Protein AF-A0AAE0BN45-F1 (afdb_monomer_lite)

pLDDT: mean 78.96, std 17.56, range [30.84, 98.12]

Sequence (356 aa):
MFPESANFLGVYQVEVQWNGHSEMGIEHSGIRYKEAWIDASNVLVSQNSGGKFSLKFTIFVPQASSEWVPDATGLEETFKIQFSADGDSFRGTFQRQGEGGLTANGIKTGNISNHVVNVALPAKPTPNIADKDFQGFGCERTTAHEAVAEFPQDAQFLGTYSTEITWNGDNVLQIERHRIVFKETNVCASDVLVTQRNGCARLRFTIFIPGQTSEWVPGVTGLSESFDINFSETGFEGIFRRHGEGTLSIKGTLRVSLEERSKKLPTVERLARQDSLNCCPVCYETWGSDFVQVQTECGHCFCMGCIVSICNLTPPVTTGVCAMCRSPVTLKGLKRVKNSCEEDTANGSGDSAVSG

Structure (mmCIF, N/CA/C/O backbone):
data_AF-A0AAE0BN45-F1
#
_entry.id   AF-A0AAE0BN45-F1
#
loop_
_atom_site.group_PDB
_atom_site.id
_atom_site.type_symbol
_atom_site.label_atom_id
_atom_site.label_alt_id
_atom_site.label_comp_id
_atom_site.label_asym_id
_atom_site.label_entity_id
_atom_site.label_seq_id
_atom_site.pdbx_PDB_ins_code
_atom_site.Cartn_x
_atom_site.Cartn_y
_atom_site.Cartn_z
_atom_site.occupancy
_atom_site.B_iso_or_equiv
_atom_site.auth_seq_id
_atom_site.auth_comp_id
_atom_site.auth_asym_id
_atom_site.auth_atom_id
_atom_site.pdbx_PDB_model_num
ATOM 1 N N . MET A 1 1 ? 15.835 -3.000 -22.748 1.00 70.88 1 MET A N 1
ATOM 2 C CA . MET A 1 1 ? 16.509 -1.687 -22.628 1.00 70.88 1 MET A CA 1
ATOM 3 C C . MET A 1 1 ? 16.393 -0.955 -23.950 1.00 70.88 1 MET A C 1
ATOM 5 O O . MET A 1 1 ? 16.513 -1.602 -24.988 1.00 70.88 1 MET A O 1
ATOM 9 N N . PHE A 1 2 ? 16.137 0.354 -23.918 1.00 86.38 2 PHE A N 1
ATOM 10 C CA . PHE A 1 2 ? 16.129 1.170 -25.136 1.00 86.38 2 PHE A CA 1
ATOM 11 C C . PHE A 1 2 ? 17.551 1.392 -25.679 1.00 86.38 2 PHE A C 1
ATOM 13 O O . PHE A 1 2 ? 18.494 1.393 -24.885 1.00 86.38 2 PHE A O 1
ATOM 20 N N . PRO A 1 3 ? 17.725 1.570 -27.004 1.00 81.06 3 PRO A N 1
ATOM 21 C CA . PRO A 1 3 ? 19.032 1.854 -27.594 1.00 81.06 3 PRO A CA 1
ATOM 22 C C . PRO A 1 3 ? 19.657 3.110 -26.976 1.00 81.06 3 PRO A C 1
ATOM 24 O O . PRO A 1 3 ? 18.958 4.098 -26.776 1.00 81.06 3 PRO A O 1
ATOM 27 N N . GLU A 1 4 ? 20.968 3.118 -26.723 1.00 74.81 4 GLU A N 1
ATOM 28 C CA . GLU A 1 4 ? 21.662 4.309 -26.193 1.00 74.81 4 GLU A CA 1
ATOM 29 C C . GLU A 1 4 ? 21.579 5.518 -27.136 1.00 74.81 4 GLU A C 1
ATOM 31 O O . GLU A 1 4 ? 21.603 6.663 -26.697 1.00 74.81 4 GLU A O 1
ATOM 36 N N . SER A 1 5 ? 21.415 5.266 -28.435 1.00 75.69 5 SER A N 1
ATOM 37 C CA . SER A 1 5 ? 21.230 6.283 -29.472 1.00 75.69 5 SER A CA 1
ATOM 38 C C . SER A 1 5 ? 19.782 6.770 -29.628 1.00 75.69 5 SER A C 1
ATOM 40 O O . SER A 1 5 ? 19.478 7.495 -30.576 1.00 75.69 5 SER A O 1
ATOM 42 N N . ALA A 1 6 ? 18.869 6.370 -28.737 1.00 79.56 6 ALA A N 1
ATOM 43 C CA . ALA A 1 6 ? 17.471 6.778 -28.778 1.00 79.56 6 ALA A CA 1
ATOM 44 C C . ALA A 1 6 ? 17.308 8.266 -28.430 1.00 79.56 6 ALA A C 1
ATOM 46 O O . ALA A 1 6 ? 17.316 8.665 -27.268 1.00 79.56 6 ALA A O 1
ATOM 47 N N . ASN A 1 7 ? 17.068 9.097 -29.440 1.00 88.25 7 ASN A N 1
ATOM 48 C CA . ASN A 1 7 ? 16.741 10.515 -29.263 1.00 88.25 7 ASN A CA 1
ATOM 49 C C . ASN A 1 7 ? 15.353 10.768 -28.640 1.00 88.25 7 ASN A C 1
ATOM 51 O O . ASN A 1 7 ? 15.062 11.879 -28.196 1.00 88.25 7 ASN A O 1
ATOM 55 N N . PHE A 1 8 ? 14.518 9.729 -28.548 1.00 90.81 8 PHE A N 1
ATOM 56 C CA . PHE A 1 8 ? 13.183 9.788 -27.954 1.00 90.81 8 PHE A CA 1
ATOM 57 C C . PHE A 1 8 ? 13.165 9.713 -26.415 1.00 90.81 8 PHE A C 1
ATOM 59 O O . PHE A 1 8 ? 12.092 9.731 -25.813 1.00 90.81 8 PHE A O 1
ATOM 66 N N . LEU A 1 9 ? 14.314 9.635 -25.744 1.00 94.38 9 LEU A N 1
ATOM 67 C CA . LEU A 1 9 ? 14.370 9.689 -24.281 1.00 94.38 9 LEU A CA 1
ATOM 68 C C . LEU A 1 9 ? 14.037 11.107 -23.792 1.00 94.38 9 LEU A C 1
ATOM 70 O O . LEU A 1 9 ? 14.623 12.085 -24.266 1.00 94.38 9 LEU A O 1
ATOM 74 N N . GLY A 1 10 ? 13.088 11.238 -22.864 1.00 94.88 10 GLY A N 1
ATOM 75 C CA . GLY A 1 10 ? 12.570 12.543 -22.452 1.00 94.88 10 GLY A CA 1
ATOM 76 C C . GLY A 1 10 ? 11.287 12.498 -21.637 1.00 94.88 10 GLY A C 1
ATOM 77 O O . GLY A 1 10 ? 10.709 11.437 -21.408 1.00 94.88 10 GLY A O 1
ATOM 78 N N . VAL A 1 11 ? 10.840 13.687 -21.242 1.00 95.69 11 VAL A N 1
ATOM 79 C CA . VAL A 1 11 ? 9.506 13.925 -20.686 1.00 95.69 11 VAL A CA 1
ATOM 80 C C . VAL A 1 11 ? 8.632 14.515 -21.784 1.00 95.69 11 VAL A C 1
ATOM 82 O O . VAL A 1 11 ? 9.055 15.438 -22.482 1.00 95.69 11 VAL A O 1
ATOM 85 N N . TYR A 1 12 ? 7.426 13.976 -21.939 1.00 97.00 12 TYR A N 1
ATOM 86 C CA . TYR A 1 12 ? 6.470 14.371 -22.963 1.00 97.00 12 TYR A CA 1
ATOM 87 C C . TYR A 1 12 ? 5.156 14.806 -22.333 1.00 97.00 12 TYR A C 1
ATOM 89 O O . TYR A 1 12 ? 4.595 14.099 -21.495 1.00 97.00 12 TYR A O 1
ATOM 97 N N . GLN A 1 13 ? 4.615 15.919 -22.815 1.00 96.69 13 GLN A N 1
ATOM 98 C CA . GLN A 1 13 ? 3.209 16.241 -22.628 1.00 96.69 13 GLN A CA 1
ATOM 99 C C . GLN A 1 13 ? 2.410 15.516 -23.709 1.00 96.69 13 GLN A C 1
ATOM 101 O O . GLN A 1 13 ? 2.550 15.799 -24.900 1.00 96.69 13 GLN A O 1
ATOM 106 N N . VAL A 1 14 ? 1.596 14.557 -23.284 1.00 96.56 14 VAL A N 1
ATOM 107 C CA . VAL A 1 14 ? 0.800 13.686 -24.146 1.00 96.56 14 VAL A CA 1
ATOM 108 C C . VAL A 1 14 ? -0.640 14.160 -24.146 1.00 96.56 14 VAL A C 1
ATOM 110 O O . VAL A 1 14 ? -1.292 14.194 -23.106 1.00 96.56 14 VAL A O 1
ATOM 113 N N . GLU A 1 15 ? -1.143 14.507 -25.319 1.00 95.31 15 GLU A N 1
ATOM 114 C CA . GLU A 1 15 ? -2.550 14.774 -25.568 1.00 95.31 15 GLU A CA 1
ATOM 115 C C . GLU A 1 15 ? -3.197 13.515 -26.144 1.00 95.31 15 GLU A C 1
ATOM 117 O O . GLU A 1 15 ? -2.866 13.072 -27.250 1.00 95.31 15 GLU A O 1
ATOM 122 N N . VAL A 1 16 ? -4.125 12.935 -25.387 1.00 93.06 16 VAL A N 1
ATOM 123 C CA . VAL A 1 16 ? -4.999 11.872 -25.880 1.00 93.06 16 VAL A CA 1
ATOM 124 C C . VAL A 1 16 ? -6.359 12.496 -26.139 1.00 93.06 16 VAL A C 1
ATOM 126 O O . VAL A 1 16 ? -6.954 13.096 -25.242 1.00 93.06 16 VAL A O 1
ATOM 129 N N . GLN A 1 17 ? -6.857 12.354 -27.367 1.00 83.62 17 GLN A N 1
ATOM 130 C CA . GLN A 1 17 ? -8.143 12.921 -27.769 1.00 83.62 17 GLN A CA 1
ATOM 131 C C . GLN A 1 17 ? -9.233 12.537 -26.750 1.00 83.62 17 GLN A C 1
ATOM 133 O O . GLN A 1 17 ? -9.339 11.368 -26.402 1.00 83.62 17 GLN A O 1
ATOM 138 N N . TRP A 1 18 ? -10.006 13.507 -26.249 1.00 72.81 18 TRP A N 1
ATOM 139 C CA . TRP A 1 18 ? -11.057 13.339 -25.218 1.00 72.81 18 TRP A CA 1
ATOM 140 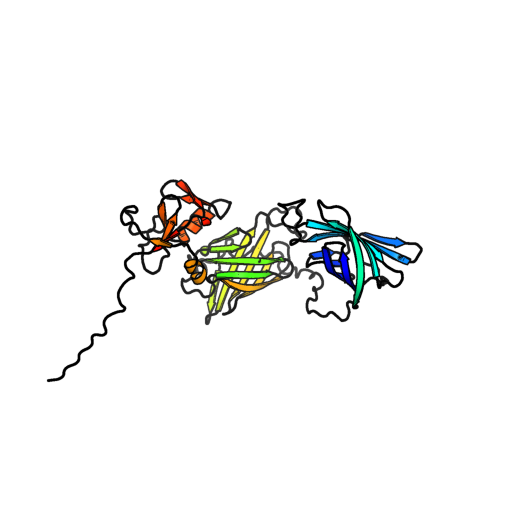C C . TRP A 1 18 ? -10.596 12.960 -23.797 1.00 72.81 18 TRP A C 1
ATOM 142 O O . TRP A 1 18 ? -11.377 13.109 -22.864 1.00 72.81 18 TRP A O 1
ATOM 152 N N . ASN A 1 19 ? -9.342 12.544 -23.608 1.00 75.75 19 ASN A N 1
ATOM 153 C CA . ASN A 1 19 ? -8.762 12.181 -22.306 1.00 75.75 19 ASN A CA 1
ATOM 154 C C . ASN A 1 19 ? -7.865 13.285 -21.707 1.00 75.75 19 ASN A C 1
ATOM 156 O O . ASN A 1 19 ? -7.346 13.123 -20.604 1.00 75.75 19 ASN A O 1
ATOM 160 N N . GLY A 1 20 ? -7.687 14.404 -22.415 1.00 87.25 20 GLY A N 1
ATOM 161 C CA . GLY A 1 20 ? -6.923 15.562 -21.952 1.00 87.25 20 GLY A CA 1
ATOM 162 C C . GLY A 1 20 ? -5.408 15.389 -22.074 1.00 87.25 20 GLY A C 1
ATOM 163 O O . GLY A 1 20 ? -4.910 14.610 -22.892 1.00 87.25 20 GLY A O 1
ATOM 164 N N . HIS A 1 21 ? -4.675 16.157 -21.266 1.00 90.31 21 HIS A N 1
ATOM 165 C CA . HIS A 1 21 ? -3.215 16.123 -21.222 1.00 90.31 21 HIS A CA 1
ATOM 166 C C . HIS A 1 21 ? -2.718 15.260 -20.060 1.00 90.31 21 HIS A C 1
ATOM 168 O O . HIS A 1 21 ? -3.276 15.273 -18.965 1.00 90.31 21 HIS A O 1
ATOM 174 N N . SER A 1 22 ? -1.644 14.514 -20.286 1.00 93.31 22 SER A N 1
ATOM 175 C CA . SER A 1 22 ? -0.941 13.736 -19.264 1.00 93.31 22 SER A CA 1
ATOM 176 C C . SER A 1 22 ? 0.560 13.786 -19.520 1.00 93.31 22 SER A C 1
ATOM 178 O O . SER A 1 22 ? 0.989 13.979 -20.654 1.00 93.31 22 SER A O 1
ATOM 180 N N . GLU A 1 23 ? 1.364 13.595 -18.483 1.00 95.44 23 GLU A N 1
ATOM 181 C CA . GLU A 1 23 ? 2.813 13.484 -18.632 1.00 95.44 23 GLU A CA 1
ATOM 182 C C . GLU A 1 23 ? 3.223 12.026 -18.900 1.00 95.44 23 GLU A C 1
ATOM 184 O O . GLU A 1 23 ? 2.674 11.092 -18.306 1.00 95.44 23 GLU A O 1
ATOM 189 N N . MET A 1 24 ? 4.185 11.834 -19.803 1.00 96.56 24 MET A N 1
ATOM 190 C CA . MET A 1 24 ? 4.826 10.550 -20.078 1.00 96.56 24 MET A CA 1
ATOM 191 C C . MET A 1 24 ? 6.343 10.704 -20.007 1.00 96.56 24 MET A C 1
ATOM 193 O O . MET A 1 24 ? 6.934 11.450 -20.787 1.00 96.56 24 MET A O 1
ATOM 197 N N . GLY A 1 25 ? 6.976 9.975 -19.091 1.00 95.88 25 GLY A N 1
ATOM 198 C CA . GLY A 1 25 ? 8.432 9.886 -18.996 1.00 95.88 25 GLY A CA 1
ATOM 199 C C . GLY A 1 25 ? 8.933 8.648 -19.729 1.00 95.88 25 GLY A C 1
ATOM 200 O O . GLY A 1 25 ? 8.435 7.554 -19.478 1.00 95.88 25 GLY A O 1
ATOM 201 N N . ILE A 1 26 ? 9.905 8.801 -20.627 1.00 95.31 26 ILE A N 1
ATOM 202 C CA . ILE A 1 26 ? 10.533 7.688 -21.347 1.00 95.31 26 ILE A CA 1
ATOM 203 C C . ILE A 1 26 ? 12.015 7.667 -20.997 1.00 95.31 26 ILE A C 1
ATOM 205 O O . ILE A 1 26 ? 12.767 8.529 -21.447 1.00 95.31 26 ILE A O 1
ATOM 209 N N . GLU A 1 27 ? 12.423 6.676 -20.209 1.00 93.44 27 GLU A N 1
ATOM 210 C CA . GLU A 1 27 ? 13.772 6.488 -19.669 1.00 93.44 27 GLU A CA 1
ATOM 211 C C . GLU A 1 27 ? 14.398 5.200 -20.228 1.00 93.44 27 GLU A C 1
ATOM 213 O O . GLU A 1 27 ? 13.691 4.324 -20.714 1.00 93.44 27 GLU A O 1
ATOM 218 N N . HIS A 1 28 ? 15.720 5.014 -20.127 1.00 88.88 28 HIS A N 1
ATOM 219 C CA . HIS A 1 28 ? 16.381 3.788 -20.622 1.00 88.88 28 HIS A CA 1
ATOM 220 C C . HIS A 1 28 ? 15.794 2.485 -20.045 1.00 88.88 28 HIS A C 1
ATOM 222 O O . HIS A 1 28 ? 15.804 1.441 -20.713 1.00 88.88 28 HIS A O 1
ATOM 228 N N . SER A 1 29 ? 15.320 2.555 -18.801 1.00 86.06 29 SER A N 1
ATOM 229 C CA . SER A 1 29 ? 14.775 1.451 -18.014 1.00 86.06 29 SER A CA 1
ATOM 230 C C . SER A 1 29 ? 13.291 1.186 -18.272 1.00 86.06 29 SER A C 1
ATOM 232 O O . SER A 1 29 ? 12.834 0.085 -17.968 1.00 86.06 29 SER A O 1
ATOM 234 N N . GLY A 1 30 ? 12.533 2.129 -18.839 1.00 93.50 30 GLY A N 1
ATOM 235 C CA . GLY A 1 30 ? 11.090 1.962 -18.990 1.00 93.50 30 GLY A CA 1
ATOM 236 C C . GLY A 1 30 ? 10.319 3.234 -19.316 1.00 93.50 30 GLY A C 1
ATOM 237 O O . GLY A 1 30 ? 10.882 4.255 -19.714 1.00 93.50 30 GLY A O 1
ATOM 238 N N . ILE A 1 31 ? 8.998 3.144 -19.183 1.00 94.88 31 ILE A N 1
ATOM 239 C CA . ILE A 1 31 ? 8.065 4.241 -19.444 1.00 94.88 31 ILE A CA 1
ATOM 240 C C . ILE A 1 31 ? 7.210 4.471 -18.200 1.00 94.88 31 ILE A C 1
ATOM 242 O O . ILE A 1 31 ? 6.669 3.527 -17.622 1.00 94.88 31 ILE A O 1
ATOM 246 N N . ARG A 1 32 ? 7.058 5.740 -17.820 1.00 94.50 32 ARG A N 1
ATOM 247 C CA . ARG A 1 32 ? 6.167 6.207 -16.757 1.00 94.50 32 ARG A CA 1
ATOM 248 C C . ARG A 1 32 ? 4.976 6.931 -17.362 1.00 94.50 32 ARG A C 1
ATOM 250 O O . ARG A 1 32 ? 5.164 7.818 -18.194 1.00 94.50 32 ARG A O 1
ATOM 257 N N . TYR A 1 33 ? 3.768 6.590 -16.930 1.00 95.12 33 TYR A N 1
ATOM 258 C CA . TYR A 1 33 ? 2.547 7.238 -17.399 1.00 95.12 33 TYR A CA 1
ATOM 259 C C . TYR A 1 33 ? 1.439 7.140 -16.346 1.00 95.12 33 TYR A C 1
ATOM 261 O O . TYR A 1 33 ? 1.129 6.041 -15.896 1.00 95.12 33 TYR A O 1
ATOM 269 N N . LYS A 1 34 ? 0.851 8.283 -15.950 1.00 88.31 34 LYS A N 1
ATOM 270 C CA . LYS A 1 34 ? -0.185 8.374 -14.894 1.00 88.31 34 LYS A CA 1
ATOM 271 C C . LYS A 1 34 ? 0.160 7.537 -13.648 1.00 88.31 34 LYS A C 1
ATOM 273 O O . LYS A 1 34 ? -0.608 6.672 -13.247 1.00 88.31 34 LYS A O 1
ATOM 278 N N . GLU A 1 35 ? 1.343 7.765 -13.074 1.00 83.19 35 GLU A N 1
ATOM 279 C CA . GLU A 1 35 ? 1.869 7.049 -11.888 1.00 83.19 35 GLU A CA 1
ATOM 280 C C . GLU A 1 35 ? 2.176 5.552 -12.089 1.00 83.19 35 GLU A C 1
ATOM 282 O O . GLU A 1 35 ? 2.839 4.950 -11.249 1.00 83.19 35 GLU A O 1
ATOM 287 N N . ALA A 1 36 ? 1.790 4.955 -13.218 1.00 81.31 36 ALA A N 1
ATOM 288 C CA . ALA A 1 36 ? 2.153 3.591 -13.567 1.00 81.31 36 ALA A CA 1
ATOM 289 C C . ALA A 1 36 ? 3.535 3.530 -14.238 1.00 81.31 36 ALA A C 1
ATOM 291 O O . ALA A 1 36 ? 3.980 4.476 -14.900 1.00 81.31 36 ALA A O 1
ATOM 292 N N . TRP A 1 37 ? 4.201 2.383 -14.090 1.00 90.69 37 TRP A N 1
ATOM 293 C CA . TRP A 1 37 ? 5.510 2.097 -14.674 1.00 90.69 37 TRP A CA 1
ATOM 294 C C . TRP A 1 37 ? 5.478 0.813 -15.504 1.00 90.69 37 TRP A C 1
ATOM 296 O O . TRP A 1 37 ? 4.920 -0.196 -15.073 1.00 90.69 37 TRP A O 1
ATOM 306 N N . ILE A 1 38 ? 6.128 0.833 -16.667 1.00 87.12 38 ILE A N 1
ATOM 307 C CA . ILE A 1 38 ? 6.388 -0.355 -17.481 1.00 87.12 38 ILE A CA 1
ATOM 308 C C . ILE A 1 38 ? 7.882 -0.484 -17.777 1.00 87.12 38 ILE A C 1
ATOM 310 O O . ILE A 1 38 ? 8.517 0.447 -18.267 1.00 87.12 38 ILE A O 1
ATOM 314 N N . ASP A 1 39 ? 8.438 -1.662 -17.494 1.00 89.88 39 ASP A N 1
ATOM 315 C CA . ASP A 1 39 ? 9.832 -1.990 -17.792 1.00 89.88 39 ASP A CA 1
ATOM 316 C C . ASP A 1 39 ? 10.090 -2.003 -19.308 1.00 89.88 39 ASP A C 1
ATOM 318 O O . ASP A 1 39 ? 9.264 -2.481 -20.089 1.00 89.88 39 ASP A O 1
ATOM 322 N N . ALA A 1 40 ? 11.258 -1.520 -19.735 1.00 89.69 40 ALA A N 1
ATOM 323 C CA . ALA A 1 40 ? 11.641 -1.462 -21.144 1.00 89.69 40 ALA A CA 1
ATOM 324 C C . ALA A 1 40 ? 11.663 -2.839 -21.837 1.00 89.69 40 ALA A C 1
ATOM 326 O O . ALA A 1 40 ? 11.607 -2.893 -23.063 1.00 89.69 40 ALA A O 1
ATOM 327 N N . SER A 1 41 ? 11.767 -3.948 -21.097 1.00 87.50 41 SER A N 1
ATOM 328 C CA . SER A 1 41 ? 11.625 -5.310 -21.640 1.00 87.50 41 SER A CA 1
ATOM 329 C C . SER A 1 41 ? 10.207 -5.629 -22.127 1.00 87.50 41 SER A C 1
ATOM 331 O O . SER A 1 41 ? 10.049 -6.458 -23.020 1.00 87.50 41 SER A O 1
ATOM 333 N N . ASN A 1 42 ? 9.195 -4.925 -21.613 1.00 88.88 42 ASN A N 1
ATOM 334 C CA . ASN A 1 42 ? 7.790 -5.065 -22.001 1.00 88.88 42 ASN A CA 1
ATOM 335 C C . ASN A 1 42 ? 7.360 -4.045 -23.072 1.00 88.88 42 ASN A C 1
ATOM 337 O O . ASN A 1 42 ? 6.179 -3.943 -23.405 1.00 88.88 42 ASN A O 1
ATOM 341 N N . VAL A 1 43 ? 8.307 -3.283 -23.629 1.00 95.06 43 VAL A N 1
ATOM 342 C CA . VAL A 1 43 ? 8.054 -2.297 -24.684 1.00 95.06 43 VAL A CA 1
ATOM 343 C C . VAL A 1 43 ? 8.589 -2.821 -26.011 1.00 95.06 43 VAL A C 1
ATOM 345 O O . VAL A 1 43 ? 9.783 -3.069 -26.173 1.00 95.06 43 VAL A O 1
ATOM 348 N N . LEU A 1 44 ? 7.707 -2.945 -27.002 1.00 95.94 44 LEU A N 1
ATOM 349 C CA . LEU A 1 44 ? 8.099 -3.306 -28.359 1.00 95.94 44 LEU A CA 1
ATOM 350 C C . LEU A 1 44 ? 8.654 -2.073 -29.070 1.00 95.94 44 LEU A C 1
ATOM 352 O O . LEU A 1 44 ? 7.915 -1.138 -29.382 1.00 95.94 44 LEU A O 1
ATOM 356 N N . VAL A 1 45 ? 9.955 -2.098 -29.345 1.00 95.44 45 VAL A N 1
ATOM 357 C CA . VAL A 1 45 ? 10.675 -1.040 -30.059 1.00 95.44 45 VAL A CA 1
ATOM 358 C C . VAL A 1 45 ? 10.929 -1.490 -31.490 1.00 95.44 45 VAL A C 1
ATOM 360 O O . VAL A 1 45 ? 11.416 -2.592 -31.729 1.00 95.44 45 VAL A O 1
ATOM 363 N N . SER A 1 46 ? 10.644 -0.621 -32.452 1.00 95.31 46 SER A N 1
ATOM 364 C CA . SER A 1 46 ? 11.045 -0.816 -33.846 1.00 95.31 46 SER A CA 1
ATOM 365 C C . SER A 1 46 ? 11.622 0.474 -34.412 1.00 95.31 46 SER A C 1
ATOM 367 O O . SER A 1 46 ? 11.199 1.566 -34.035 1.00 95.31 46 SER A O 1
ATOM 369 N N . GLN A 1 47 ? 12.593 0.354 -35.312 1.00 94.62 47 GLN A N 1
ATOM 370 C CA . GLN A 1 47 ? 13.173 1.480 -36.037 1.00 94.62 47 GLN A CA 1
ATOM 371 C C . GLN A 1 47 ? 12.911 1.274 -37.526 1.00 94.62 47 GLN A C 1
ATOM 373 O O . GLN A 1 47 ? 13.162 0.192 -38.058 1.00 94.62 47 GLN A O 1
ATOM 378 N N . ASN A 1 48 ? 12.367 2.286 -38.199 1.00 90.62 48 ASN A N 1
ATOM 379 C CA . ASN A 1 48 ? 12.168 2.216 -39.643 1.00 90.62 48 ASN A CA 1
ATOM 380 C C . ASN A 1 48 ? 13.435 2.637 -40.408 1.00 90.62 48 ASN A C 1
ATOM 382 O O . ASN A 1 48 ? 14.369 3.201 -39.841 1.00 90.62 48 ASN A O 1
ATOM 386 N N . SER A 1 49 ? 13.453 2.401 -41.722 1.00 85.88 49 SER A N 1
ATOM 387 C CA . SER A 1 49 ? 14.574 2.769 -42.605 1.00 85.88 49 SER A CA 1
ATOM 388 C C . SER A 1 49 ? 14.879 4.273 -42.640 1.00 85.88 49 SER A C 1
ATOM 390 O O . SER A 1 49 ? 15.973 4.662 -43.031 1.00 85.88 49 SER A O 1
ATOM 392 N N . GLY A 1 50 ? 13.936 5.117 -42.212 1.00 87.06 50 GLY A N 1
ATOM 393 C CA . GLY A 1 50 ? 14.113 6.562 -42.061 1.00 87.06 50 GLY A CA 1
ATOM 394 C C . GLY A 1 50 ? 14.644 6.986 -40.690 1.00 87.06 50 GLY A C 1
ATOM 395 O O . GLY A 1 50 ? 14.568 8.167 -40.364 1.00 87.06 50 GLY A O 1
ATOM 396 N N . GLY A 1 51 ? 15.105 6.042 -39.862 1.00 86.88 51 GLY A N 1
ATOM 397 C CA . GLY A 1 51 ? 15.655 6.308 -38.534 1.00 86.88 51 GLY A CA 1
ATOM 398 C C . GLY A 1 51 ? 14.616 6.643 -37.461 1.00 86.88 51 GLY A C 1
ATOM 399 O O . GLY A 1 51 ? 14.997 6.850 -36.313 1.00 86.88 51 GLY A O 1
ATOM 400 N N . LYS A 1 52 ? 13.316 6.661 -37.791 1.00 92.19 52 LYS A N 1
ATOM 401 C CA . LYS A 1 52 ? 12.251 6.947 -36.821 1.00 92.19 52 LYS A CA 1
ATOM 402 C C . LYS A 1 52 ? 11.979 5.727 -35.959 1.00 92.19 52 LYS A C 1
ATOM 404 O O . LYS A 1 52 ? 11.802 4.617 -36.471 1.00 92.19 52 LYS A O 1
ATOM 409 N N . PHE A 1 53 ? 11.852 5.963 -34.664 1.00 95.38 53 PHE A N 1
ATOM 410 C CA . PHE A 1 53 ? 11.479 4.942 -33.699 1.00 95.38 53 PHE A CA 1
ATOM 411 C C . PHE A 1 53 ? 9.962 4.847 -33.556 1.00 95.38 53 PHE A C 1
ATOM 413 O O . PHE A 1 53 ? 9.243 5.841 -33.649 1.00 95.38 53 PHE A O 1
ATOM 420 N N . SER A 1 54 ? 9.465 3.633 -33.348 1.00 96.19 54 SER A N 1
ATOM 421 C CA . SER A 1 54 ? 8.080 3.366 -32.968 1.00 96.19 54 SER A CA 1
ATOM 422 C C . SER A 1 54 ? 8.053 2.480 -31.732 1.00 96.19 54 SER A C 1
ATOM 424 O O . SER A 1 54 ? 8.789 1.492 -31.664 1.00 96.19 54 SER A O 1
ATOM 426 N N . LEU A 1 55 ? 7.196 2.836 -30.778 1.00 97.38 55 LEU A N 1
ATOM 427 C CA . LEU A 1 55 ? 6.986 2.106 -29.535 1.00 97.38 55 LEU A CA 1
ATOM 428 C C . LEU A 1 55 ? 5.565 1.550 -29.503 1.00 97.38 55 LEU A C 1
ATOM 430 O O . LEU A 1 55 ? 4.606 2.249 -29.845 1.00 97.38 55 LEU A O 1
ATOM 434 N N . LYS A 1 56 ? 5.428 0.303 -29.056 1.00 97.81 56 LYS A N 1
ATOM 435 C CA . LYS A 1 56 ? 4.144 -0.297 -28.694 1.00 97.81 56 LYS A CA 1
ATOM 436 C C . LYS A 1 56 ? 4.239 -0.907 -27.302 1.00 97.81 56 LYS A C 1
ATOM 438 O O . LYS A 1 56 ? 5.100 -1.749 -27.061 1.00 97.81 56 LYS A O 1
ATOM 443 N N . PHE A 1 57 ? 3.338 -0.507 -26.416 1.00 97.50 57 PHE A N 1
ATOM 444 C CA . PHE A 1 57 ? 3.286 -1.000 -25.043 1.00 97.50 57 PHE A CA 1
ATOM 445 C C . PHE A 1 57 ? 1.866 -0.914 -24.485 1.00 97.50 57 PHE A C 1
ATOM 447 O O . PHE A 1 57 ? 1.047 -0.139 -24.983 1.00 97.50 57 PHE A O 1
ATOM 454 N N . THR A 1 58 ? 1.596 -1.708 -23.454 1.00 96.69 58 THR A N 1
ATOM 455 C CA . THR A 1 58 ? 0.336 -1.717 -22.706 1.00 96.69 58 THR A CA 1
ATOM 456 C C . THR A 1 58 ? 0.673 -1.532 -21.240 1.00 96.69 58 THR A C 1
ATOM 458 O O . THR A 1 58 ? 1.504 -2.265 -20.715 1.00 96.69 58 THR A O 1
ATOM 461 N N . ILE A 1 59 ? 0.070 -0.538 -20.598 1.00 94.38 59 ILE A N 1
ATOM 462 C CA . ILE A 1 59 ? 0.316 -0.209 -19.197 1.00 94.38 59 ILE A CA 1
ATOM 463 C C . ILE A 1 59 ? -0.994 -0.281 -18.420 1.00 94.38 59 ILE A C 1
ATOM 465 O O . ILE A 1 59 ? -2.024 0.193 -18.891 1.00 94.38 59 ILE A O 1
ATOM 469 N N . PHE A 1 60 ? -0.963 -0.895 -17.242 1.00 92.06 60 PHE A N 1
ATOM 470 C CA . PHE A 1 60 ? -2.117 -0.936 -16.354 1.00 92.06 60 PHE A CA 1
ATOM 471 C C . PHE A 1 60 ? -2.157 0.331 -15.498 1.00 92.06 60 PHE A C 1
ATOM 473 O O . PHE A 1 60 ? -1.183 0.642 -14.814 1.00 92.06 60 PHE A O 1
ATOM 480 N N . VAL A 1 61 ? -3.274 1.056 -15.544 1.00 90.69 61 VAL A N 1
ATOM 481 C CA . VAL A 1 61 ? -3.475 2.333 -14.849 1.00 90.69 61 VAL A CA 1
ATOM 482 C C . VAL A 1 61 ? -4.544 2.126 -13.762 1.00 90.69 61 VAL A C 1
ATOM 484 O O . VAL A 1 61 ? -5.729 2.057 -14.098 1.00 90.69 61 VAL A O 1
ATOM 487 N N . PRO A 1 62 ? -4.168 2.002 -12.470 1.00 80.81 62 PRO A N 1
ATOM 488 C CA . PRO A 1 62 ? -5.089 1.617 -11.388 1.00 80.81 62 PRO A CA 1
ATOM 489 C C . PRO A 1 62 ? -6.277 2.565 -11.182 1.00 80.81 62 PRO A C 1
ATOM 491 O O . PRO A 1 62 ? -7.357 2.146 -10.782 1.00 80.81 62 PRO A O 1
ATOM 494 N N . GLN A 1 63 ? -6.074 3.850 -11.458 1.00 83.69 63 GLN A N 1
ATOM 495 C CA . GLN A 1 63 ? -7.063 4.916 -11.326 1.00 83.69 63 GLN A CA 1
ATOM 496 C C . GLN A 1 63 ? -7.883 5.150 -12.602 1.00 83.69 63 GLN A C 1
ATOM 498 O O . GLN A 1 63 ? -8.765 6.010 -12.608 1.00 83.69 63 GLN A O 1
ATOM 503 N N . ALA A 1 64 ? -7.584 4.442 -13.697 1.00 87.75 64 ALA A N 1
ATOM 504 C CA . ALA A 1 64 ? -8.367 4.554 -14.919 1.00 87.75 64 ALA A CA 1
ATOM 505 C C . ALA A 1 64 ? -9.721 3.857 -14.746 1.00 87.75 64 ALA A C 1
ATOM 507 O O . ALA A 1 64 ? -9.803 2.732 -14.258 1.00 87.75 64 ALA A O 1
ATOM 508 N N . SER A 1 65 ? -10.776 4.530 -15.194 1.00 89.69 65 SER A N 1
ATOM 509 C CA . SER A 1 65 ? -12.145 4.023 -15.215 1.00 89.69 65 SER A CA 1
ATOM 510 C C . SER A 1 65 ? -12.762 4.224 -16.600 1.00 89.69 65 SER A C 1
ATOM 512 O O . SER A 1 65 ? -12.284 5.037 -17.396 1.00 89.69 65 SER A O 1
ATOM 514 N N . SER A 1 66 ? -13.799 3.446 -16.908 1.00 89.00 66 SER A N 1
ATOM 515 C CA . SER A 1 66 ? -14.528 3.520 -18.173 1.00 89.00 66 SER A CA 1
ATOM 516 C C . SER A 1 66 ? -15.985 3.122 -17.963 1.00 89.00 66 SER A C 1
ATOM 518 O O . SER A 1 66 ? -16.270 2.158 -17.255 1.00 89.00 66 SER A O 1
ATOM 520 N N . GLU A 1 67 ? -16.911 3.822 -18.619 1.00 90.62 67 GLU A N 1
ATOM 521 C CA . GLU A 1 67 ? -18.336 3.456 -18.632 1.00 90.62 67 GLU A CA 1
ATOM 522 C C . GLU A 1 67 ? -18.596 2.116 -19.342 1.00 90.62 67 GLU A C 1
ATOM 524 O O . GLU A 1 67 ? -19.592 1.449 -19.073 1.00 90.62 67 GLU A O 1
ATOM 529 N N . TRP A 1 68 ? -17.675 1.700 -20.217 1.00 89.38 68 TRP A N 1
ATOM 530 C CA . TRP A 1 68 ? -17.748 0.447 -20.970 1.00 89.38 68 TRP A CA 1
ATOM 531 C C . TRP A 1 68 ? -17.263 -0.757 -20.151 1.00 89.38 68 TRP A C 1
ATOM 533 O O . TRP A 1 68 ? -17.515 -1.900 -20.532 1.00 89.38 68 TRP A O 1
ATOM 543 N N . VAL A 1 69 ? -16.583 -0.503 -19.025 1.00 91.25 69 VAL A N 1
ATOM 544 C CA . VAL A 1 69 ? -16.081 -1.518 -18.086 1.00 91.25 69 VAL A CA 1
ATOM 545 C C . VAL A 1 69 ? -16.335 -1.055 -16.634 1.00 91.25 69 VAL A C 1
ATOM 547 O O . VAL A 1 69 ? -15.389 -0.784 -15.893 1.00 91.25 69 VAL A O 1
ATOM 550 N N . PRO A 1 70 ? -17.610 -0.925 -16.215 1.00 82.38 70 PRO A N 1
ATOM 551 C CA . PRO A 1 70 ? -18.008 -0.177 -15.013 1.00 82.38 70 PRO A CA 1
ATOM 552 C C . PRO A 1 70 ? -17.518 -0.764 -13.678 1.00 82.38 70 PRO A C 1
ATOM 554 O O . PRO A 1 70 ? -17.501 -0.051 -12.678 1.00 82.38 70 PRO A O 1
ATOM 557 N N . ASP A 1 71 ? -17.078 -2.025 -13.664 1.00 88.94 71 ASP A N 1
ATOM 558 C CA . ASP A 1 71 ? -16.650 -2.741 -12.453 1.00 88.94 71 ASP A CA 1
ATOM 559 C C . ASP A 1 71 ? -15.131 -2.998 -12.391 1.00 88.94 71 ASP A C 1
ATOM 561 O O . ASP A 1 71 ? -14.653 -3.722 -11.516 1.00 88.94 71 ASP A O 1
ATOM 565 N N . ALA A 1 72 ? -14.348 -2.445 -13.323 1.00 83.19 72 ALA A N 1
ATOM 566 C CA . ALA A 1 72 ? -12.904 -2.656 -13.342 1.00 83.19 72 ALA A CA 1
ATOM 567 C C . ALA A 1 72 ? -12.174 -1.780 -12.311 1.00 83.19 72 ALA A C 1
ATOM 569 O O . ALA A 1 72 ? -12.317 -0.558 -12.282 1.00 83.19 72 ALA A O 1
ATOM 570 N N . THR A 1 73 ? -11.325 -2.404 -11.493 1.00 84.06 73 THR A N 1
ATOM 571 C CA . THR A 1 73 ? -10.397 -1.716 -10.586 1.00 84.06 73 THR A CA 1
ATOM 572 C C . THR A 1 73 ? -9.108 -1.362 -11.327 1.00 84.06 73 THR A C 1
ATOM 574 O O . THR A 1 73 ? -8.084 -2.003 -11.107 1.00 84.06 73 THR A O 1
ATOM 577 N N . GLY A 1 74 ? -9.178 -0.384 -12.232 1.00 89.81 74 GLY A N 1
ATOM 578 C CA . GLY A 1 74 ? -8.085 -0.004 -13.131 1.00 89.81 74 GLY A CA 1
ATOM 579 C C . GLY A 1 74 ? -8.215 -0.628 -14.518 1.00 89.81 74 GLY A C 1
ATOM 580 O O . GLY A 1 74 ? -8.934 -1.608 -14.709 1.00 89.81 74 GLY A O 1
ATOM 581 N N . LEU A 1 75 ? -7.536 -0.043 -15.506 1.00 91.38 75 LEU A N 1
ATOM 582 C CA . LEU A 1 75 ? -7.675 -0.440 -16.909 1.00 91.38 75 LEU A CA 1
ATOM 583 C C . LEU A 1 75 ? -6.328 -0.506 -17.618 1.00 91.38 75 LEU A C 1
ATOM 585 O O . LEU A 1 75 ? -5.408 0.264 -17.333 1.00 91.38 75 LEU A O 1
ATOM 589 N N . GLU A 1 76 ? -6.232 -1.411 -18.587 1.00 94.19 76 GLU A N 1
ATOM 590 C CA . GLU A 1 76 ? -5.104 -1.448 -19.512 1.00 94.19 76 GLU A CA 1
ATOM 591 C C . GLU A 1 76 ? -5.220 -0.326 -20.553 1.00 94.19 76 GLU A C 1
ATOM 593 O O . GLU A 1 76 ? -6.228 -0.192 -21.252 1.00 94.19 76 GLU A O 1
ATOM 598 N N . GLU A 1 77 ? -4.162 0.469 -20.691 1.00 96.94 77 GLU A N 1
ATOM 599 C CA . GLU A 1 77 ? -4.029 1.522 -21.693 1.00 96.94 77 GLU A CA 1
ATOM 600 C C . GLU A 1 77 ? -2.875 1.164 -22.650 1.00 96.94 77 GLU A C 1
ATOM 602 O O . GLU A 1 77 ? -1.719 1.005 -22.257 1.00 96.94 77 GLU A O 1
ATOM 607 N N . THR A 1 78 ? -3.192 0.983 -23.933 1.00 97.88 78 THR A N 1
ATOM 608 C CA . THR A 1 78 ? -2.253 0.563 -24.981 1.00 97.88 78 THR A CA 1
ATOM 609 C C . THR A 1 78 ? -1.868 1.733 -25.872 1.00 97.88 78 THR A C 1
ATOM 611 O O . THR A 1 78 ? -2.725 2.365 -26.490 1.00 97.88 78 THR A O 1
ATOM 614 N N . PHE A 1 79 ? -0.567 1.959 -26.024 1.00 98.12 79 PHE A N 1
ATOM 615 C CA . PHE A 1 79 ? 0.001 2.961 -26.918 1.00 98.12 79 PHE A CA 1
ATOM 616 C C . PHE A 1 79 ? 0.671 2.301 -28.123 1.00 98.12 79 PHE A C 1
ATOM 618 O O . PHE A 1 79 ? 1.350 1.279 -28.005 1.00 98.12 79 PHE A O 1
ATOM 625 N N . LYS A 1 80 ? 0.503 2.913 -29.297 1.00 98.00 80 LYS A N 1
ATOM 626 C CA . LYS A 1 80 ? 1.299 2.652 -30.506 1.00 98.00 80 LYS A CA 1
ATOM 627 C C . LYS A 1 80 ? 1.723 3.997 -31.074 1.00 98.00 80 LYS A C 1
ATOM 629 O O . LYS A 1 80 ? 0.917 4.653 -31.729 1.00 98.00 80 LYS A O 1
ATOM 634 N N . ILE A 1 81 ? 2.947 4.419 -30.786 1.00 98.00 81 ILE A N 1
ATOM 635 C CA . ILE A 1 81 ? 3.440 5.767 -31.087 1.00 98.00 81 ILE A CA 1
ATOM 636 C C . ILE A 1 81 ? 4.656 5.711 -32.004 1.00 98.00 81 ILE A C 1
ATOM 638 O O . ILE A 1 81 ? 5.473 4.799 -31.904 1.00 98.00 81 ILE A O 1
ATOM 642 N N . GLN A 1 82 ? 4.768 6.685 -32.901 1.00 97.56 82 GLN A N 1
ATOM 643 C CA . GLN A 1 82 ? 5.899 6.875 -33.798 1.00 97.56 82 GLN A CA 1
ATOM 644 C C . GLN A 1 82 ? 6.494 8.262 -33.568 1.00 97.56 82 GLN A C 1
ATOM 646 O O . GLN A 1 82 ? 5.787 9.268 -33.663 1.00 97.56 82 GLN A O 1
ATOM 651 N N . PHE A 1 83 ? 7.794 8.301 -33.294 1.00 97.25 83 PHE A N 1
ATOM 652 C CA . PHE A 1 83 ? 8.531 9.532 -33.044 1.00 97.25 83 PHE A CA 1
ATOM 653 C C . PHE A 1 83 ? 8.901 10.245 -34.346 1.00 97.25 83 PHE A C 1
ATOM 655 O O . PHE A 1 83 ? 9.085 9.626 -35.404 1.00 97.25 83 PHE A O 1
ATOM 662 N N . SER A 1 84 ? 9.024 11.567 -34.265 1.00 95.69 84 SER A N 1
ATOM 663 C CA . SER A 1 84 ? 9.705 12.375 -35.271 1.00 95.69 84 SER A CA 1
ATOM 664 C C . SER A 1 84 ? 11.186 11.989 -35.367 1.00 95.69 84 SER A C 1
ATOM 666 O O . SER A 1 84 ? 11.726 11.277 -34.523 1.00 95.69 84 SER A O 1
ATOM 668 N N . ALA A 1 85 ? 11.848 12.416 -36.444 1.00 91.44 85 ALA A N 1
ATOM 669 C CA . ALA A 1 85 ? 13.244 12.051 -36.688 1.00 91.44 85 ALA A CA 1
ATOM 670 C C . ALA A 1 85 ? 14.207 12.637 -35.641 1.00 91.44 85 ALA A C 1
ATOM 672 O O . ALA A 1 85 ? 15.235 12.028 -35.376 1.00 91.44 85 ALA A O 1
ATOM 673 N N . ASP A 1 86 ? 13.865 13.782 -35.047 1.00 92.94 86 ASP A N 1
ATOM 674 C CA . ASP A 1 86 ? 14.587 14.441 -33.949 1.00 92.94 86 ASP A CA 1
ATOM 675 C C . ASP A 1 86 ? 14.246 13.864 -32.563 1.00 92.94 86 ASP A C 1
ATOM 677 O O . ASP A 1 86 ? 15.022 14.038 -31.629 1.00 92.94 86 ASP A O 1
ATOM 681 N N . GLY A 1 87 ? 13.148 13.110 -32.442 1.00 93.56 87 GLY A N 1
ATOM 682 C CA . GLY A 1 87 ? 12.665 12.565 -31.175 1.00 93.56 87 GLY A CA 1
ATOM 683 C C . GLY A 1 87 ? 11.888 13.566 -30.314 1.00 93.56 87 GLY A C 1
ATOM 684 O O . GLY A 1 87 ? 11.470 13.198 -29.225 1.00 93.56 87 GLY A O 1
ATOM 685 N N . ASP A 1 88 ? 11.645 14.794 -30.778 1.00 96.31 88 ASP A N 1
ATOM 686 C CA . ASP A 1 88 ? 11.006 15.845 -29.966 1.00 96.31 88 ASP A CA 1
ATOM 687 C C . ASP A 1 88 ? 9.473 15.783 -29.973 1.00 96.31 88 ASP A C 1
ATOM 689 O O . ASP A 1 88 ? 8.797 16.468 -29.203 1.00 96.31 88 ASP A O 1
ATOM 693 N N . SER A 1 89 ? 8.891 14.941 -30.823 1.00 96.94 89 SER A N 1
ATOM 694 C CA . SER A 1 89 ? 7.452 14.715 -30.856 1.00 96.94 89 SER A CA 1
ATOM 695 C C . SER A 1 89 ? 7.117 13.286 -31.255 1.00 96.94 89 SER A C 1
ATOM 697 O O . SER A 1 89 ? 7.928 12.572 -31.848 1.00 96.94 89 SER A O 1
ATOM 699 N N . PHE A 1 90 ? 5.893 12.861 -30.963 1.00 97.94 90 PHE A N 1
ATOM 700 C CA . PHE A 1 90 ? 5.351 11.625 -31.506 1.00 97.94 90 PHE A CA 1
ATOM 701 C C . PHE A 1 90 ? 3.881 11.766 -31.881 1.00 97.94 90 PHE A C 1
ATOM 703 O O . PHE A 1 90 ? 3.148 12.601 -31.349 1.00 97.94 90 PHE A O 1
ATOM 710 N N . ARG A 1 91 ? 3.438 10.878 -32.773 1.00 97.88 91 ARG A N 1
ATOM 711 C CA . ARG A 1 91 ? 2.027 10.667 -33.100 1.00 97.88 91 ARG A CA 1
ATOM 712 C C . ARG A 1 91 ? 1.709 9.182 -33.086 1.00 97.88 91 ARG A C 1
ATOM 714 O O . ARG A 1 91 ? 2.540 8.358 -33.464 1.00 97.88 91 ARG A O 1
ATOM 721 N N . GLY A 1 92 ? 0.501 8.832 -32.672 1.00 97.12 92 GLY A N 1
ATOM 722 C CA . GLY A 1 92 ? 0.104 7.443 -32.573 1.00 97.12 92 GLY A CA 1
ATOM 723 C C . GLY A 1 92 ? -1.349 7.229 -32.199 1.00 97.12 92 GLY A C 1
ATOM 724 O O . GLY A 1 92 ? -2.187 8.126 -32.303 1.00 97.12 92 GLY A O 1
ATOM 725 N N . THR A 1 93 ? -1.623 6.011 -31.751 1.00 97.81 93 THR A N 1
ATOM 726 C CA . THR A 1 93 ? -2.923 5.608 -31.224 1.00 97.81 93 THR A CA 1
ATOM 727 C C . THR A 1 93 ? -2.819 5.235 -29.757 1.00 97.81 93 THR A C 1
ATOM 729 O O . THR A 1 93 ? -1.862 4.575 -29.345 1.00 97.81 93 THR A O 1
ATOM 732 N N . PHE A 1 94 ? -3.856 5.587 -29.018 1.00 97.44 94 PHE A N 1
ATOM 733 C CA . PHE A 1 94 ? -4.135 5.166 -27.659 1.00 97.44 94 PHE A CA 1
ATOM 734 C C . PHE A 1 94 ? -5.380 4.278 -27.668 1.00 97.44 94 PHE A C 1
ATOM 736 O O . PHE A 1 94 ? -6.328 4.570 -28.390 1.00 97.44 94 PHE A O 1
ATOM 743 N N . GLN A 1 95 ? -5.407 3.216 -26.875 1.00 96.69 95 GLN A N 1
ATOM 744 C CA . GLN A 1 95 ? -6.606 2.409 -26.681 1.00 96.69 95 GLN A CA 1
ATOM 745 C C . GLN A 1 95 ? -6.712 1.999 -25.220 1.00 96.69 95 GLN A C 1
ATOM 747 O O . GLN A 1 95 ? -5.826 1.314 -24.713 1.00 96.69 95 GLN A O 1
ATOM 752 N N . ARG A 1 96 ? -7.806 2.383 -24.566 1.00 95.50 96 ARG A N 1
ATOM 753 C CA . ARG A 1 96 ? -8.160 1.880 -23.240 1.00 95.50 96 ARG A CA 1
ATOM 754 C C . ARG A 1 96 ? -8.983 0.601 -23.381 1.00 95.50 96 ARG A C 1
ATOM 756 O O . ARG A 1 96 ? -9.754 0.453 -24.328 1.00 95.50 96 ARG A O 1
ATOM 763 N N . GLN A 1 97 ? -8.805 -0.333 -22.457 1.00 92.56 97 GLN A N 1
ATOM 764 C CA . GLN A 1 97 ? -9.593 -1.558 -22.374 1.00 92.56 97 GLN A CA 1
ATOM 765 C C . GLN A 1 97 ? -11.101 -1.260 -22.429 1.00 92.56 97 GLN A C 1
ATOM 767 O O . GLN A 1 97 ? -11.605 -0.436 -21.673 1.00 92.56 97 GLN A O 1
ATOM 772 N N . GLY A 1 98 ? -11.812 -1.938 -23.335 1.00 88.94 98 GLY A N 1
ATOM 773 C CA . GLY A 1 98 ? -13.253 -1.750 -23.549 1.00 88.94 98 GLY A CA 1
ATOM 774 C C . GLY A 1 98 ? -13.633 -0.553 -24.429 1.00 88.94 98 GLY A C 1
ATOM 775 O O . GLY A 1 98 ? -14.791 -0.443 -24.815 1.00 88.94 98 GLY A O 1
ATOM 776 N N . GLU A 1 99 ? -12.675 0.297 -24.808 1.00 91.12 99 GLU A N 1
ATOM 777 C CA . GLU A 1 99 ? -12.914 1.500 -25.609 1.00 91.12 99 GLU A CA 1
ATOM 778 C C . GLU A 1 99 ? -12.347 1.389 -27.036 1.00 91.12 99 GLU A C 1
ATOM 780 O O . GLU A 1 99 ? -11.506 0.540 -27.369 1.00 91.12 99 GLU A O 1
ATOM 785 N N . GLY A 1 100 ? -12.820 2.288 -27.903 1.00 92.50 100 GLY A N 1
ATOM 786 C CA . GLY A 1 100 ? -12.261 2.497 -29.234 1.00 92.50 100 GLY A CA 1
ATOM 787 C C . GLY A 1 100 ? -10.870 3.140 -29.196 1.00 92.50 100 GLY A C 1
ATOM 788 O O . GLY A 1 100 ? -10.454 3.739 -28.207 1.00 92.50 100 GLY A O 1
ATOM 789 N N . GLY A 1 101 ? -10.137 3.028 -30.304 1.00 94.56 101 GLY A N 1
ATOM 790 C CA . GLY A 1 101 ? -8.844 3.692 -30.456 1.00 94.56 101 GLY A CA 1
ATOM 791 C C . GLY A 1 101 ? -8.991 5.208 -30.622 1.00 94.56 101 GLY A C 1
ATOM 792 O O . GLY A 1 101 ? -9.822 5.677 -31.397 1.00 94.56 101 GLY A O 1
ATOM 793 N N . LEU A 1 102 ? -8.142 5.965 -29.934 1.00 94.50 102 LEU A N 1
ATOM 794 C CA . LEU A 1 102 ? -8.057 7.423 -29.968 1.00 94.50 102 LEU A CA 1
ATOM 795 C C . LEU A 1 102 ? -6.701 7.861 -30.517 1.00 94.50 102 LEU A C 1
ATOM 797 O O . LEU A 1 102 ? -5.723 7.110 -30.484 1.00 94.50 102 LEU A O 1
ATOM 801 N N . THR A 1 103 ? -6.622 9.094 -31.011 1.00 96.06 103 THR A N 1
ATOM 802 C CA . THR A 1 103 ? -5.332 9.674 -31.408 1.00 96.06 103 THR A CA 1
ATOM 803 C C . THR A 1 103 ? -4.556 10.101 -30.164 1.00 96.06 103 THR A C 1
ATOM 805 O O . THR A 1 103 ? -5.130 10.709 -29.258 1.00 96.06 103 THR A O 1
ATOM 808 N N . ALA A 1 104 ? -3.254 9.813 -30.144 1.00 96.94 104 ALA A N 1
ATOM 809 C CA . ALA A 1 104 ? -2.319 10.295 -29.134 1.00 96.94 104 ALA A CA 1
ATOM 810 C C . ALA A 1 104 ? -1.192 11.088 -29.802 1.00 96.94 104 ALA A C 1
ATOM 812 O O . ALA A 1 104 ? -0.531 10.579 -30.713 1.00 96.94 104 ALA A O 1
ATOM 813 N N . ASN A 1 105 ? -0.964 12.314 -29.342 1.00 97.19 105 ASN A N 1
ATOM 814 C CA . ASN A 1 105 ? 0.149 13.158 -29.772 1.00 97.19 105 ASN A CA 1
ATOM 815 C C . ASN A 1 105 ? 0.995 13.518 -28.553 1.00 97.19 105 ASN A C 1
ATOM 817 O O . ASN A 1 105 ? 0.446 13.766 -27.484 1.00 97.19 105 ASN A O 1
ATOM 821 N N . GLY A 1 106 ? 2.312 13.553 -28.703 1.00 97.31 106 GLY A N 1
ATOM 822 C CA . GLY A 1 106 ? 3.219 13.945 -27.630 1.00 97.31 106 GLY A CA 1
ATOM 823 C C . GLY A 1 106 ? 4.222 14.978 -28.102 1.00 97.31 106 GLY A C 1
ATOM 824 O O . GLY A 1 106 ? 4.736 14.868 -29.215 1.00 97.31 106 GLY A O 1
ATOM 825 N N . ILE A 1 107 ? 4.508 15.959 -27.250 1.00 97.25 107 ILE A N 1
ATOM 826 C CA . ILE A 1 107 ? 5.564 16.955 -27.457 1.00 97.25 107 ILE A CA 1
ATOM 827 C C . ILE A 1 107 ? 6.527 16.864 -26.279 1.00 97.25 107 ILE A C 1
ATOM 829 O O . ILE A 1 107 ? 6.097 16.859 -25.124 1.00 97.25 107 ILE A O 1
ATOM 833 N N . LYS A 1 108 ? 7.823 16.768 -26.571 1.00 96.75 108 LYS A N 1
ATOM 834 C CA . LYS A 1 108 ? 8.880 16.709 -25.567 1.00 96.75 108 LYS A CA 1
ATOM 835 C C . LYS A 1 108 ? 8.966 18.053 -24.847 1.00 96.75 108 LYS A C 1
ATOM 837 O O . LYS A 1 108 ? 9.178 19.088 -25.472 1.00 96.75 108 LYS A O 1
ATOM 842 N N . THR A 1 109 ? 8.788 18.041 -23.534 1.00 95.69 109 THR A N 1
ATOM 843 C CA . THR A 1 109 ? 8.821 19.240 -22.682 1.00 95.69 109 THR A CA 1
ATOM 844 C C . THR A 1 109 ? 10.127 19.371 -21.911 1.00 95.69 109 THR A C 1
ATOM 846 O O . THR A 1 109 ? 10.463 20.458 -21.445 1.00 95.69 109 THR A O 1
ATOM 849 N N . GLY A 1 110 ? 10.899 18.290 -21.802 1.00 91.12 110 GLY A N 1
ATOM 850 C CA . GLY A 1 110 ? 12.179 18.310 -21.112 1.00 91.12 110 GLY A CA 1
ATOM 851 C C . GLY A 1 110 ? 13.049 17.097 -21.412 1.00 91.12 110 GLY A C 1
ATOM 852 O O . GLY A 1 110 ? 12.576 16.017 -21.774 1.00 91.12 110 GLY A O 1
ATOM 853 N N . ASN A 1 111 ? 14.353 17.282 -21.223 1.00 89.38 111 ASN A N 1
ATOM 854 C CA . ASN A 1 111 ? 15.286 16.171 -21.102 1.00 89.38 111 ASN A CA 1
ATOM 855 C C . ASN A 1 111 ? 15.183 15.582 -19.692 1.00 89.38 111 ASN A C 1
ATOM 857 O O . ASN A 1 111 ? 14.963 16.306 -18.719 1.00 89.38 111 ASN A O 1
ATOM 861 N N . ILE A 1 112 ? 15.425 14.278 -19.573 1.00 77.56 112 ILE A N 1
ATOM 862 C CA . ILE A 1 112 ? 15.412 13.551 -18.290 1.00 77.56 112 ILE A CA 1
ATOM 863 C C . ILE A 1 112 ? 16.421 14.156 -17.294 1.00 77.56 112 ILE A C 1
ATOM 865 O O . ILE A 1 112 ? 16.259 14.033 -16.087 1.00 77.56 112 ILE A O 1
ATOM 869 N N . SER A 1 113 ? 17.429 14.887 -17.785 1.00 55.12 113 SER A N 1
ATOM 870 C CA . SER A 1 113 ? 18.516 15.451 -16.984 1.00 55.12 113 SER A CA 1
ATOM 871 C C . SER A 1 113 ? 18.128 16.595 -16.036 1.00 55.12 113 SER A C 1
ATOM 873 O O . SER A 1 113 ? 18.941 16.920 -15.181 1.00 55.12 113 SER A O 1
ATOM 875 N N . ASN A 1 114 ? 16.936 17.203 -16.152 1.00 43.81 114 ASN A N 1
ATOM 876 C CA . ASN A 1 114 ? 16.569 18.386 -15.351 1.00 43.81 114 ASN A CA 1
ATOM 877 C C . ASN A 1 114 ? 15.237 18.290 -14.588 1.00 43.81 114 ASN A C 1
ATOM 879 O O . ASN A 1 114 ? 14.968 19.158 -13.761 1.00 43.81 114 ASN A O 1
ATOM 883 N N . HIS A 1 115 ? 14.436 17.237 -14.776 1.00 43.06 115 HIS A N 1
ATOM 884 C CA . HIS A 1 115 ? 13.338 16.935 -13.853 1.00 43.06 115 HIS A CA 1
ATOM 885 C C . HIS A 1 115 ? 13.840 16.028 -12.728 1.00 43.06 115 HIS A C 1
ATOM 887 O O . HIS A 1 115 ? 13.425 14.885 -12.573 1.00 43.06 115 HIS A O 1
ATOM 893 N N . VAL A 1 116 ? 14.703 16.592 -11.879 1.00 38.88 116 VAL A N 1
ATOM 894 C CA . VAL A 1 116 ? 14.804 16.147 -10.486 1.00 38.88 116 VAL A CA 1
ATOM 895 C C . VAL A 1 116 ? 13.576 16.701 -9.754 1.00 38.88 116 VAL A C 1
ATOM 897 O O . VAL A 1 116 ? 13.661 17.584 -8.908 1.00 38.88 116 VAL A O 1
ATOM 900 N N . VAL A 1 117 ? 12.395 16.168 -10.077 1.00 38.44 117 VAL A N 1
ATOM 901 C CA . VAL A 1 117 ? 11.525 15.784 -8.968 1.00 38.44 117 VAL A CA 1
ATOM 902 C C . VAL A 1 117 ? 12.301 14.640 -8.336 1.00 38.44 117 VAL A C 1
ATOM 904 O O . VAL A 1 117 ? 12.622 13.682 -9.035 1.00 38.44 117 VAL A O 1
ATOM 907 N N . ASN A 1 118 ? 12.714 14.782 -7.077 1.00 34.69 118 ASN A N 1
ATOM 908 C CA . ASN A 1 118 ? 13.379 13.725 -6.317 1.00 34.69 118 ASN A CA 1
ATOM 909 C C . ASN A 1 118 ? 12.440 12.514 -6.182 1.00 34.69 118 ASN A C 1
ATOM 911 O O . ASN A 1 118 ? 11.844 12.278 -5.143 1.00 34.69 118 ASN A O 1
ATOM 915 N N . VAL A 1 119 ? 12.317 11.754 -7.260 1.00 35.28 119 VAL A N 1
ATOM 916 C CA . VAL A 1 119 ? 11.993 10.341 -7.300 1.00 35.28 119 VAL A CA 1
ATOM 917 C C . VAL A 1 119 ? 12.990 9.773 -8.298 1.00 35.28 119 VAL A C 1
ATOM 919 O O . VAL A 1 119 ? 12.651 9.362 -9.408 1.00 35.28 119 VAL A O 1
ATOM 922 N N . ALA A 1 120 ? 14.269 9.803 -7.910 1.00 30.84 120 ALA A N 1
ATOM 923 C CA . ALA A 1 120 ? 15.159 8.756 -8.371 1.00 30.84 120 ALA A CA 1
ATOM 924 C C . ALA A 1 120 ? 14.432 7.456 -8.022 1.00 30.84 120 ALA A C 1
ATOM 926 O O . ALA A 1 120 ? 14.209 7.196 -6.844 1.00 30.84 120 ALA A O 1
ATOM 927 N N . LEU A 1 121 ? 13.986 6.692 -9.018 1.00 37.75 121 LEU A N 1
ATOM 928 C CA . LEU A 1 121 ? 13.796 5.267 -8.811 1.00 37.75 121 LEU A CA 1
ATOM 929 C C . LEU A 1 121 ? 15.227 4.747 -8.630 1.00 37.75 121 LEU A C 1
ATOM 931 O O . LEU A 1 121 ? 16.009 4.854 -9.582 1.00 37.75 121 LEU A O 1
ATOM 935 N N . PRO A 1 122 ? 15.638 4.272 -7.435 1.00 32.03 122 PRO A N 1
ATOM 936 C CA . PRO A 1 122 ? 16.899 3.559 -7.332 1.00 32.03 122 PRO A CA 1
ATOM 937 C C . PRO A 1 122 ? 16.936 2.480 -8.415 1.00 32.03 122 PRO A C 1
ATOM 939 O O . PRO A 1 122 ? 15.910 1.862 -8.708 1.00 32.03 122 PRO A O 1
ATOM 942 N N . ALA A 1 123 ? 18.109 2.223 -8.993 1.00 36.66 123 ALA A N 1
ATOM 943 C CA . ALA A 1 123 ? 18.343 0.961 -9.688 1.00 36.66 123 ALA A CA 1
ATOM 944 C C . ALA A 1 123 ? 17.694 -0.169 -8.870 1.00 36.66 123 ALA A C 1
ATOM 946 O O . ALA A 1 123 ? 17.858 -0.142 -7.645 1.00 36.66 123 ALA A O 1
ATOM 947 N N . LYS A 1 124 ? 16.947 -1.098 -9.512 1.00 36.28 124 LYS A N 1
ATOM 948 C CA . LYS A 1 124 ? 16.401 -2.300 -8.845 1.00 36.28 124 LYS A CA 1
ATOM 949 C C . LYS A 1 124 ? 17.496 -2.769 -7.888 1.00 36.28 124 LYS A C 1
ATOM 951 O O . LYS A 1 124 ? 18.572 -3.113 -8.391 1.00 36.28 124 LYS A O 1
ATOM 956 N N . PRO A 1 125 ? 17.312 -2.677 -6.558 1.00 36.44 125 PRO A N 1
ATOM 957 C CA . PRO A 1 125 ? 18.382 -3.046 -5.661 1.00 36.44 125 PRO A CA 1
ATOM 958 C C . PRO A 1 125 ? 18.692 -4.496 -5.986 1.00 36.44 125 PRO A C 1
ATOM 960 O O . PRO A 1 125 ? 17.801 -5.344 -5.932 1.00 36.44 125 PRO A O 1
ATOM 963 N N . THR A 1 126 ? 19.936 -4.779 -6.372 1.00 38.34 126 THR A N 1
ATOM 964 C CA . THR A 1 126 ? 20.455 -6.133 -6.250 1.00 38.34 126 THR A CA 1
ATOM 965 C C . THR A 1 126 ? 20.163 -6.495 -4.802 1.00 38.34 126 THR A C 1
ATOM 967 O O . THR A 1 126 ? 20.634 -5.762 -3.923 1.00 38.34 126 THR A O 1
ATOM 970 N N . PRO A 1 127 ? 19.298 -7.488 -4.531 1.00 37.38 127 PRO A N 1
ATOM 971 C CA . PRO A 1 127 ? 18.859 -7.736 -3.174 1.00 37.38 127 PRO A CA 1
ATOM 972 C C . PRO A 1 127 ? 20.099 -7.843 -2.290 1.00 37.38 127 PRO A C 1
ATOM 974 O O . PRO A 1 127 ? 21.110 -8.430 -2.685 1.00 37.38 127 PRO A O 1
ATOM 977 N N . ASN A 1 128 ? 20.065 -7.236 -1.108 1.00 42.09 128 ASN A N 1
ATOM 978 C CA . ASN A 1 128 ? 21.053 -7.581 -0.103 1.00 42.09 128 ASN A CA 1
ATOM 979 C C . ASN A 1 128 ? 20.683 -8.988 0.389 1.00 42.09 128 ASN A C 1
ATOM 981 O O . ASN A 1 128 ? 19.932 -9.148 1.346 1.00 42.09 128 ASN A O 1
ATOM 985 N N . ILE A 1 129 ? 21.151 -10.004 -0.348 1.00 37.38 129 ILE A N 1
ATOM 986 C CA . ILE A 1 129 ? 20.942 -11.447 -0.131 1.00 37.38 129 ILE A CA 1
ATOM 987 C C . ILE A 1 129 ? 21.751 -11.924 1.099 1.00 37.38 129 ILE A C 1
ATOM 989 O O . ILE A 1 129 ? 22.266 -13.035 1.133 1.00 37.38 129 ILE A O 1
ATOM 993 N N . ALA A 1 130 ? 21.929 -11.089 2.119 1.00 41.16 130 ALA A N 1
ATOM 994 C CA . ALA A 1 130 ? 22.538 -11.534 3.368 1.00 41.16 130 ALA A CA 1
ATOM 995 C C . ALA A 1 130 ? 21.541 -12.341 4.227 1.00 41.16 130 ALA A C 1
ATOM 997 O O . ALA A 1 130 ? 21.963 -13.237 4.946 1.00 41.16 130 ALA A O 1
ATOM 998 N N . ASP A 1 131 ? 20.232 -12.087 4.088 1.00 47.03 131 ASP A N 1
ATOM 999 C CA . ASP A 1 131 ? 19.167 -12.659 4.933 1.00 47.03 131 ASP A CA 1
ATOM 1000 C C . ASP A 1 131 ? 18.278 -13.669 4.177 1.00 47.03 131 ASP A C 1
ATOM 1002 O O . ASP A 1 131 ? 17.050 -13.620 4.244 1.00 47.03 131 ASP A O 1
ATOM 1006 N N . LYS A 1 132 ? 18.872 -14.621 3.441 1.00 50.28 132 LYS A N 1
ATOM 1007 C CA . LYS A 1 132 ? 18.099 -15.715 2.803 1.00 50.28 132 LYS A CA 1
ATOM 1008 C C . LYS A 1 132 ? 17.337 -16.604 3.796 1.00 50.28 132 LYS A C 1
ATOM 1010 O O . LYS A 1 132 ? 16.437 -17.326 3.379 1.00 50.28 132 LYS A O 1
ATOM 1015 N N . ASP A 1 133 ? 17.658 -16.499 5.083 1.00 56.25 133 ASP A N 1
ATOM 1016 C CA . ASP A 1 133 ? 17.173 -17.387 6.138 1.00 56.25 133 ASP A CA 1
ATOM 1017 C C . ASP A 1 133 ? 16.237 -16.694 7.145 1.00 56.25 133 ASP A C 1
ATOM 1019 O O . ASP A 1 133 ? 15.945 -17.251 8.205 1.00 56.25 133 ASP A O 1
ATOM 1023 N N . PHE A 1 134 ? 15.755 -15.476 6.864 1.00 59.38 134 PHE A N 1
ATOM 1024 C CA . PHE A 1 134 ? 14.834 -14.802 7.781 1.00 59.38 134 PHE A CA 1
ATOM 1025 C C . PHE A 1 134 ? 13.441 -15.457 7.745 1.00 59.38 134 PHE A C 1
ATOM 1027 O O . PHE A 1 134 ? 12.657 -15.245 6.823 1.00 59.38 134 PHE A O 1
ATOM 1034 N N . GLN A 1 135 ? 13.123 -16.240 8.780 1.00 59.34 135 GLN A N 1
ATOM 1035 C CA . GLN A 1 135 ? 11.872 -17.008 8.904 1.00 59.34 135 GLN A CA 1
ATOM 1036 C C . GLN A 1 135 ? 10.673 -16.191 9.421 1.00 59.34 135 GLN A C 1
ATOM 1038 O O . GLN A 1 135 ? 9.613 -16.752 9.692 1.00 59.34 135 GLN A O 1
ATOM 1043 N N . GLY A 1 136 ? 10.820 -14.871 9.557 1.00 63.62 136 GLY A N 1
ATOM 1044 C CA . GLY A 1 136 ? 9.814 -14.016 10.178 1.00 63.62 136 GLY A CA 1
ATOM 1045 C C . GLY A 1 136 ? 10.041 -13.799 11.675 1.00 63.62 136 GLY A C 1
ATOM 1046 O O . GLY A 1 136 ? 10.921 -14.378 12.310 1.00 63.62 136 GLY A O 1
ATOM 1047 N N . PHE A 1 137 ? 9.228 -12.917 12.240 1.00 67.31 137 PHE A N 1
ATOM 1048 C CA . PHE A 1 137 ? 9.074 -12.723 13.677 1.00 67.31 137 PHE A CA 1
ATOM 1049 C C . PHE A 1 137 ? 7.912 -13.588 14.170 1.00 67.31 137 PHE A C 1
ATOM 1051 O O . PHE A 1 137 ? 6.923 -13.741 13.460 1.00 67.31 137 PHE A O 1
ATOM 1058 N N . GLY A 1 138 ? 8.003 -14.114 15.391 1.00 55.62 138 GLY A N 1
ATOM 1059 C CA . GLY A 1 138 ? 6.855 -14.743 16.055 1.00 55.62 138 GLY A CA 1
ATOM 1060 C C . GLY A 1 138 ? 6.614 -16.225 15.743 1.00 55.62 138 GLY A C 1
ATOM 1061 O O . GLY A 1 138 ? 5.775 -16.835 16.396 1.00 55.62 138 GLY A O 1
ATOM 1062 N N . CYS A 1 139 ? 7.360 -16.847 14.823 1.00 46.00 139 CYS A N 1
ATOM 1063 C CA . CYS A 1 139 ? 7.249 -18.285 14.566 1.00 46.00 139 CYS A CA 1
ATOM 1064 C C . CYS A 1 139 ? 8.248 -19.073 15.441 1.00 46.00 139 CYS A C 1
ATOM 1066 O O . CYS A 1 139 ? 9.462 -18.997 15.274 1.00 46.00 139 CYS A O 1
ATOM 1068 N N . GLU A 1 140 ? 7.714 -19.806 16.420 1.00 43.50 140 GLU A N 1
ATOM 1069 C CA . GLU A 1 140 ? 8.351 -20.894 17.192 1.00 43.50 140 GLU A CA 1
ATOM 1070 C C . GLU A 1 140 ? 9.457 -20.565 18.222 1.00 43.50 140 GLU A C 1
ATOM 1072 O O . GLU A 1 140 ? 9.797 -21.441 19.019 1.00 43.50 140 GLU A O 1
ATOM 1077 N N . ARG A 1 141 ? 10.010 -19.342 18.295 1.00 39.50 141 ARG A N 1
ATOM 1078 C CA . ARG A 1 141 ? 11.097 -19.016 19.262 1.00 39.50 141 ARG A CA 1
ATOM 1079 C C . ARG A 1 141 ? 10.996 -17.685 19.999 1.00 39.50 141 ARG A C 1
ATOM 1081 O O . ARG A 1 141 ? 11.950 -17.277 20.662 1.00 39.50 141 ARG A O 1
ATOM 1088 N N . THR A 1 142 ? 9.859 -17.011 19.940 1.00 43.00 142 THR A N 1
ATOM 1089 C CA . THR A 1 142 ? 9.613 -15.846 20.789 1.00 43.00 142 THR A CA 1
ATOM 1090 C C . THR A 1 142 ? 9.505 -16.311 22.235 1.00 43.00 142 THR A C 1
ATOM 1092 O O . THR A 1 142 ? 8.501 -16.884 22.648 1.00 43.00 142 THR A O 1
ATOM 1095 N N . THR A 1 143 ? 10.569 -16.117 23.016 1.00 44.12 143 THR A N 1
ATOM 1096 C CA . THR A 1 143 ? 10.516 -16.311 24.466 1.00 44.12 143 THR A CA 1
ATOM 1097 C C . THR A 1 143 ? 9.358 -15.473 24.991 1.00 44.12 143 THR A C 1
ATOM 1099 O O . THR A 1 143 ? 9.336 -14.265 24.765 1.00 44.12 143 THR A O 1
ATOM 1102 N N . ALA A 1 144 ? 8.402 -16.123 25.656 1.00 48.12 144 ALA A N 1
ATOM 1103 C CA . ALA A 1 144 ? 7.077 -15.630 26.047 1.00 48.12 144 ALA A CA 1
ATOM 1104 C C . ALA A 1 144 ? 7.026 -14.303 26.847 1.00 48.12 144 ALA A C 1
ATOM 1106 O O . ALA A 1 144 ? 5.952 -13.873 27.246 1.00 48.12 144 ALA A O 1
ATOM 1107 N N . HIS A 1 145 ? 8.161 -13.651 27.096 1.00 47.25 145 HIS A N 1
ATOM 1108 C CA . HIS A 1 145 ? 8.284 -12.416 27.865 1.00 47.25 145 HIS A CA 1
ATOM 1109 C C . HIS A 1 145 ? 8.123 -11.119 27.051 1.00 47.25 145 HIS A C 1
ATOM 1111 O O . HIS A 1 145 ? 7.980 -10.067 27.664 1.00 47.25 145 HIS A O 1
ATOM 1117 N N . GLU A 1 146 ? 8.133 -11.160 25.711 1.00 53.47 146 GLU A N 1
ATOM 1118 C CA . GLU A 1 146 ? 7.994 -9.952 24.862 1.00 53.47 146 GLU A CA 1
ATOM 1119 C C . GLU A 1 146 ? 6.653 -9.860 24.105 1.00 53.47 146 GLU A C 1
ATOM 1121 O O . GLU A 1 146 ? 6.380 -8.851 23.452 1.00 53.47 146 GLU A O 1
ATOM 1126 N N . ALA A 1 147 ? 5.822 -10.902 24.182 1.00 54.78 147 ALA A N 1
ATOM 1127 C CA . ALA A 1 147 ? 4.486 -10.924 23.597 1.00 54.78 147 ALA A CA 1
ATOM 1128 C C . ALA A 1 147 ? 3.477 -10.308 24.573 1.00 54.78 147 ALA A C 1
ATOM 1130 O O . ALA A 1 147 ? 3.402 -10.713 25.735 1.00 54.78 147 ALA A O 1
ATOM 1131 N N . VAL A 1 148 ? 2.686 -9.342 24.105 1.00 65.69 148 VAL A N 1
ATOM 1132 C CA . VAL A 1 148 ? 1.593 -8.759 24.892 1.00 65.69 148 VAL A CA 1
ATOM 1133 C C . VAL A 1 148 ? 0.271 -9.397 24.479 1.00 65.69 148 VAL A C 1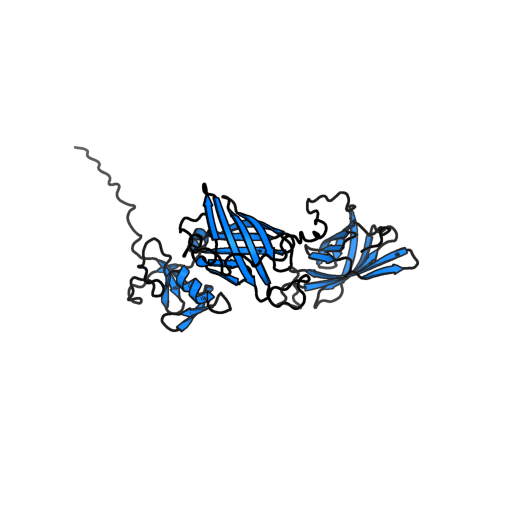
ATOM 1135 O O . VAL A 1 148 ? -0.005 -9.542 23.294 1.00 65.69 148 VAL A O 1
ATOM 1138 N N . ALA A 1 149 ? -0.575 -9.774 25.443 1.00 62.22 149 ALA A N 1
ATOM 1139 C CA . ALA A 1 149 ? -1.921 -10.273 25.133 1.00 62.22 149 ALA A CA 1
ATOM 1140 C C . ALA A 1 149 ? -2.772 -9.208 24.411 1.00 62.22 149 ALA A C 1
ATOM 1142 O O . ALA A 1 149 ? -3.661 -9.518 23.620 1.00 62.22 149 ALA A O 1
ATOM 1143 N N . GLU A 1 150 ? -2.477 -7.940 24.683 1.00 75.38 150 GLU A N 1
ATOM 1144 C CA . GLU A 1 150 ? -3.136 -6.770 24.126 1.00 75.38 150 GLU A CA 1
ATOM 1145 C C . GLU A 1 150 ? -2.192 -5.569 24.224 1.00 75.38 150 GLU A C 1
ATOM 1147 O O . GLU A 1 150 ? -1.397 -5.462 25.163 1.00 75.38 150 GLU A O 1
ATOM 1152 N N . PHE A 1 151 ? -2.257 -4.666 23.245 1.00 82.06 151 PHE A N 1
ATOM 1153 C CA . PHE A 1 151 ? -1.513 -3.414 23.319 1.00 82.06 151 PHE A CA 1
ATOM 1154 C C . PHE A 1 151 ? -2.093 -2.521 24.427 1.00 82.06 151 PHE A C 1
ATOM 1156 O O . PHE A 1 151 ? -3.315 -2.508 24.609 1.00 82.06 151 PHE A O 1
ATOM 1163 N N . PRO A 1 152 ? -1.253 -1.752 25.147 1.00 79.81 152 PRO A N 1
ATOM 1164 C CA . PRO A 1 152 ? -1.725 -0.812 26.159 1.00 79.81 152 PRO A CA 1
ATOM 1165 C C . PRO A 1 152 ? -2.793 0.135 25.602 1.00 79.81 152 PRO A C 1
ATOM 1167 O O . PRO A 1 152 ? -2.705 0.575 24.457 1.00 79.81 152 PRO A O 1
ATOM 1170 N N . GLN A 1 153 ? -3.812 0.450 26.402 1.00 69.88 153 GLN A N 1
ATOM 1171 C CA . GLN A 1 153 ? -4.928 1.299 25.969 1.00 69.88 153 GLN A CA 1
ATOM 1172 C C . GLN A 1 153 ? -4.479 2.725 25.609 1.00 69.88 153 GLN A C 1
ATOM 1174 O O . GLN A 1 153 ? -5.072 3.362 24.743 1.00 69.88 153 GLN A O 1
ATOM 1179 N N . ASP A 1 154 ? -3.410 3.192 26.243 1.00 75.81 154 ASP A N 1
ATOM 1180 C CA . ASP A 1 154 ? -2.734 4.471 26.034 1.00 75.81 154 ASP A CA 1
ATOM 1181 C C . ASP A 1 154 ? -1.585 4.387 25.011 1.00 75.81 154 ASP A C 1
ATOM 1183 O O . ASP A 1 154 ? -0.801 5.328 24.862 1.00 75.81 154 ASP A O 1
ATOM 1187 N N . ALA A 1 155 ? -1.465 3.273 24.282 1.00 82.19 155 ALA A N 1
ATOM 1188 C CA . ALA A 1 155 ? -0.449 3.122 23.255 1.00 82.19 155 ALA A CA 1
ATOM 1189 C C . ALA A 1 155 ? -0.654 4.144 22.126 1.00 82.19 155 ALA A C 1
ATOM 1191 O O . ALA A 1 155 ? -1.595 4.065 21.336 1.00 82.19 155 ALA A O 1
ATOM 1192 N N . GLN A 1 156 ? 0.304 5.062 21.993 1.00 83.44 156 GLN A N 1
ATOM 1193 C CA . GLN A 1 156 ? 0.294 6.132 20.986 1.00 83.44 156 GLN A CA 1
ATOM 1194 C C . GLN A 1 156 ? 0.319 5.624 19.533 1.00 83.44 156 GLN A C 1
ATOM 1196 O O . GLN A 1 156 ? 0.070 6.380 18.599 1.00 83.44 156 GLN A O 1
ATOM 1201 N N . PHE A 1 157 ? 0.618 4.340 19.334 1.00 88.19 157 PHE A N 1
ATOM 1202 C CA . PHE A 1 157 ? 0.679 3.695 18.026 1.00 88.19 157 PHE A CA 1
ATOM 1203 C C . PHE A 1 157 ? -0.646 3.049 17.578 1.00 88.19 157 PHE A C 1
ATOM 1205 O O . PHE A 1 157 ? -0.694 2.416 16.523 1.00 88.19 157 PHE A O 1
ATOM 1212 N N . LEU A 1 158 ? -1.723 3.158 18.367 1.00 90.69 158 LEU A N 1
ATOM 1213 C CA . LEU A 1 158 ? -3.051 2.698 17.954 1.00 90.69 158 LEU A CA 1
ATOM 1214 C C . LEU A 1 158 ? -3.651 3.665 16.924 1.00 90.69 158 LEU A C 1
ATOM 1216 O O . LEU A 1 158 ? -3.806 4.859 17.182 1.00 90.69 158 LEU A O 1
ATOM 1220 N N . GLY A 1 159 ? -4.056 3.155 15.761 1.00 90.12 159 GLY A N 1
ATOM 1221 C CA . GLY A 1 159 ? -4.598 4.002 14.699 1.00 90.12 159 GLY A CA 1
ATOM 1222 C C . GLY A 1 159 ? -4.594 3.366 13.316 1.00 90.12 159 GLY A C 1
ATOM 1223 O O . GLY A 1 159 ? -4.246 2.202 13.130 1.00 90.12 159 GLY A O 1
ATOM 1224 N N . THR A 1 160 ? -5.021 4.143 12.320 1.00 91.44 160 THR A N 1
ATOM 1225 C CA . THR A 1 160 ? -4.924 3.770 10.901 1.00 91.44 160 THR A CA 1
ATOM 1226 C C . THR A 1 160 ? -3.836 4.591 10.228 1.00 91.44 160 THR A C 1
ATOM 1228 O O . THR A 1 160 ? -3.894 5.819 10.253 1.00 91.44 160 THR A O 1
ATOM 1231 N N . TYR A 1 161 ? -2.887 3.921 9.582 1.00 94.19 161 TYR A N 1
ATOM 1232 C CA . TYR A 1 161 ? -1.723 4.522 8.943 1.00 94.19 161 TYR A CA 1
ATOM 1233 C C . TYR A 1 161 ? -1.772 4.342 7.424 1.00 94.19 161 TYR A C 1
ATOM 1235 O O . TYR A 1 161 ? -2.099 3.267 6.921 1.00 94.19 161 TYR A O 1
ATOM 1243 N N . SER A 1 162 ? -1.417 5.404 6.700 1.00 92.50 162 SER A N 1
ATOM 1244 C CA . SER A 1 162 ? -1.013 5.330 5.295 1.00 92.50 162 SER A CA 1
ATOM 1245 C C . SER A 1 162 ? 0.410 4.806 5.257 1.00 92.50 162 SER A C 1
ATOM 1247 O O . SER A 1 162 ? 1.300 5.478 5.768 1.00 92.50 162 SER A O 1
ATOM 1249 N N . THR A 1 163 ? 0.616 3.627 4.693 1.00 92.31 163 THR A N 1
ATOM 1250 C CA . THR A 1 163 ? 1.925 2.972 4.622 1.00 92.31 163 THR A CA 1
ATOM 1251 C C . THR A 1 163 ? 2.513 3.062 3.234 1.00 92.31 163 THR A C 1
ATOM 1253 O O . THR A 1 163 ? 1.950 2.510 2.296 1.00 92.31 163 THR A O 1
ATOM 1256 N N . GLU A 1 164 ? 3.675 3.688 3.141 1.00 90.19 164 GLU A N 1
ATOM 1257 C CA . GLU A 1 164 ? 4.511 3.725 1.954 1.00 90.19 164 GLU A CA 1
ATOM 1258 C C . GLU A 1 164 ? 5.628 2.692 2.132 1.00 90.19 164 GLU A C 1
ATOM 1260 O O . GLU A 1 164 ? 6.518 2.837 2.978 1.00 90.19 164 GLU A O 1
ATOM 1265 N N . ILE A 1 165 ? 5.552 1.606 1.367 1.00 86.94 165 ILE A N 1
ATOM 1266 C CA . ILE A 1 165 ? 6.623 0.614 1.270 1.00 86.94 165 ILE A CA 1
ATOM 1267 C C . ILE A 1 165 ? 7.289 0.845 -0.075 1.00 86.94 165 ILE A C 1
ATOM 1269 O O . ILE A 1 165 ? 6.617 0.796 -1.111 1.00 86.94 165 ILE A O 1
ATOM 1273 N N . THR A 1 166 ? 8.602 1.066 -0.074 1.00 74.44 166 THR A N 1
ATOM 1274 C CA . THR A 1 166 ? 9.340 1.312 -1.315 1.00 74.44 166 THR A CA 1
ATOM 1275 C C . THR A 1 166 ? 9.026 0.201 -2.321 1.00 74.44 166 THR A C 1
ATOM 1277 O O . THR A 1 166 ? 9.174 -0.972 -1.993 1.00 74.44 166 THR A O 1
ATOM 1280 N N . TRP A 1 167 ? 8.580 0.561 -3.531 1.00 65.00 167 TRP A N 1
ATOM 1281 C CA . TRP A 1 167 ? 8.235 -0.364 -4.634 1.00 65.00 167 TRP A CA 1
ATOM 1282 C C . TRP A 1 167 ? 6.955 -1.197 -4.491 1.00 65.00 167 TRP A C 1
ATOM 1284 O O . TRP A 1 167 ? 6.651 -1.987 -5.380 1.00 65.00 167 TRP A O 1
ATOM 1294 N N . ASN A 1 168 ? 6.196 -1.034 -3.411 1.00 68.00 168 ASN A N 1
ATOM 1295 C CA . ASN A 1 168 ? 5.003 -1.841 -3.124 1.00 68.00 168 ASN A CA 1
ATOM 1296 C C . ASN A 1 168 ? 3.741 -0.971 -2.947 1.00 68.00 168 ASN A C 1
ATOM 1298 O O . ASN A 1 168 ? 2.713 -1.450 -2.469 1.00 68.00 168 ASN A O 1
ATOM 1302 N N . GLY A 1 169 ? 3.835 0.299 -3.359 1.00 73.19 169 GLY A N 1
ATOM 1303 C CA . GLY A 1 169 ? 2.745 1.269 -3.383 1.00 73.19 169 GLY A CA 1
ATOM 1304 C C . GLY A 1 169 ? 2.239 1.686 -2.003 1.00 73.19 169 GLY A C 1
ATOM 1305 O O . GLY A 1 169 ? 2.782 1.309 -0.957 1.00 73.19 169 GLY A O 1
ATOM 1306 N N . ASP A 1 170 ? 1.157 2.459 -2.031 1.00 78.62 170 ASP A N 1
ATOM 1307 C CA . ASP A 1 170 ? 0.436 2.863 -0.834 1.00 78.62 170 ASP A CA 1
ATOM 1308 C C . ASP A 1 170 ? -0.435 1.720 -0.319 1.00 78.62 170 ASP A C 1
ATOM 1310 O O . ASP A 1 170 ? -1.266 1.151 -1.026 1.00 78.62 170 ASP A O 1
ATOM 1314 N N . ASN A 1 171 ? -0.268 1.412 0.958 1.00 90.44 171 ASN A N 1
ATOM 1315 C CA . ASN A 1 171 ? -1.037 0.411 1.676 1.00 90.44 171 ASN A CA 1
ATOM 1316 C C . ASN A 1 171 ? -1.681 1.044 2.912 1.00 90.44 171 ASN A C 1
ATOM 1318 O O . ASN A 1 171 ? -1.325 2.153 3.320 1.00 90.44 171 ASN A O 1
ATOM 1322 N N . VAL A 1 172 ? -2.596 0.324 3.556 1.00 91.19 172 VAL A N 1
ATOM 1323 C CA . VAL A 1 172 ? -3.171 0.737 4.840 1.00 91.19 172 VAL A CA 1
ATOM 1324 C C . VAL A 1 172 ? -2.776 -0.269 5.913 1.00 91.19 172 VAL A C 1
ATOM 1326 O O . VAL A 1 172 ? -3.068 -1.458 5.783 1.00 91.19 172 VAL A O 1
ATOM 1329 N N . LEU A 1 173 ? -2.147 0.226 6.980 1.00 94.69 173 LEU A N 1
ATOM 1330 C CA . LEU A 1 173 ? -1.863 -0.534 8.195 1.00 94.69 173 LEU A CA 1
ATOM 1331 C C . LEU A 1 173 ? -2.796 -0.050 9.305 1.00 94.69 173 LEU A C 1
ATOM 1333 O O . LEU A 1 173 ? -2.779 1.129 9.659 1.00 94.69 173 LEU A O 1
ATOM 1337 N N . GLN A 1 174 ? -3.613 -0.939 9.858 1.00 92.62 174 GLN A N 1
ATOM 1338 C CA . GLN A 1 174 ? -4.474 -0.618 10.998 1.00 92.62 174 GLN A CA 1
ATOM 1339 C C . GLN A 1 174 ? -3.950 -1.326 12.235 1.00 92.62 174 GLN A C 1
ATOM 1341 O O . GLN A 1 174 ? -3.730 -2.531 12.208 1.00 92.62 174 GLN A O 1
ATOM 1346 N N . ILE A 1 175 ? -3.759 -0.582 13.315 1.00 92.62 175 ILE A N 1
ATOM 1347 C CA . ILE A 1 175 ? -3.274 -1.110 14.584 1.00 92.62 175 ILE A CA 1
ATOM 1348 C C . ILE A 1 175 ? -4.365 -0.872 15.617 1.00 92.62 175 ILE A C 1
ATOM 1350 O O . ILE A 1 175 ? -4.680 0.263 15.979 1.00 92.62 175 ILE A O 1
ATOM 1354 N N . GLU A 1 176 ? -4.977 -1.968 16.040 1.00 88.12 176 GLU A N 1
ATOM 1355 C CA . GLU A 1 176 ? -6.049 -2.027 17.023 1.00 88.12 176 GLU A CA 1
ATOM 1356 C C . GLU A 1 176 ? -5.530 -2.731 18.280 1.00 88.12 176 GLU A C 1
ATOM 1358 O O . GLU A 1 176 ? -4.563 -3.483 18.225 1.00 88.12 176 GLU A O 1
ATOM 1363 N N . ARG A 1 177 ? -6.207 -2.546 19.418 1.00 85.56 177 ARG A N 1
ATOM 1364 C CA . ARG A 1 177 ? -5.785 -3.076 20.729 1.00 85.56 177 ARG A CA 1
ATOM 1365 C C . ARG A 1 177 ? -5.397 -4.562 20.721 1.00 85.56 177 ARG A C 1
ATOM 1367 O O . ARG A 1 177 ? -4.474 -4.958 21.423 1.00 85.56 177 ARG A O 1
ATOM 1374 N N . HIS A 1 178 ? -6.084 -5.370 19.918 1.00 81.19 178 HIS A N 1
ATOM 1375 C CA . HIS A 1 178 ? -5.905 -6.823 19.895 1.00 81.19 178 HIS A CA 1
ATOM 1376 C C . HIS A 1 178 ? -5.266 -7.350 18.609 1.00 81.19 178 HIS A C 1
ATOM 1378 O O . HIS A 1 178 ? -5.033 -8.554 18.506 1.00 81.19 178 HIS A O 1
ATOM 1384 N N . ARG A 1 179 ? -5.013 -6.494 17.609 1.00 86.06 179 ARG A N 1
ATOM 1385 C CA . ARG A 1 179 ? -4.525 -6.955 16.307 1.00 86.06 179 ARG A CA 1
ATOM 1386 C C . ARG A 1 179 ? -3.944 -5.854 15.435 1.00 86.06 179 ARG A C 1
ATOM 1388 O O . ARG A 1 179 ? -4.261 -4.677 15.575 1.00 86.06 179 ARG A O 1
ATOM 1395 N N . ILE A 1 180 ? -3.185 -6.291 14.446 1.00 92.38 180 ILE A N 1
ATOM 1396 C CA . ILE A 1 180 ? -2.727 -5.488 13.321 1.00 92.38 180 ILE A CA 1
ATOM 1397 C C . ILE A 1 180 ? -3.402 -6.010 12.051 1.00 92.38 180 ILE A C 1
ATOM 1399 O O . ILE A 1 180 ? -3.447 -7.220 11.841 1.00 92.38 180 ILE A O 1
ATOM 1403 N N . VAL A 1 181 ? -3.922 -5.113 11.213 1.00 91.31 181 VAL A N 1
ATOM 1404 C CA . VAL A 1 181 ? -4.535 -5.428 9.915 1.00 91.31 181 VAL A CA 1
ATOM 1405 C C . VAL A 1 181 ? -3.694 -4.831 8.795 1.00 91.31 181 VAL A C 1
ATOM 1407 O O . VAL A 1 181 ? -3.433 -3.626 8.787 1.00 91.31 181 VAL A O 1
ATOM 1410 N N . PHE A 1 182 ? -3.301 -5.662 7.835 1.00 93.31 182 PHE A N 1
ATOM 1411 C CA . PHE A 1 182 ? -2.553 -5.252 6.650 1.00 93.31 182 PHE A CA 1
ATOM 1412 C C . PHE A 1 182 ? -2.971 -6.105 5.449 1.00 93.31 182 PHE A C 1
ATOM 1414 O O . PHE A 1 182 ? -3.014 -7.329 5.558 1.00 93.31 182 PHE A O 1
ATOM 1421 N N . LYS A 1 183 ? -3.307 -5.468 4.316 1.00 88.19 183 LYS A N 1
ATOM 1422 C CA . LYS A 1 183 ? -3.821 -6.144 3.102 1.00 88.19 183 LYS A CA 1
ATOM 1423 C C . LYS A 1 183 ? -4.891 -7.201 3.421 1.00 88.19 183 LYS A C 1
ATOM 1425 O O . LYS A 1 183 ? -4.763 -8.369 3.063 1.00 88.19 183 LYS A O 1
ATOM 1430 N N . GLU A 1 184 ? -5.905 -6.787 4.184 1.00 82.25 184 GLU A N 1
ATOM 1431 C CA . GLU A 1 184 ? -7.043 -7.621 4.623 1.00 82.25 184 GLU A CA 1
ATOM 1432 C C . GLU A 1 184 ? -6.681 -8.835 5.499 1.00 82.25 184 GLU A C 1
ATOM 1434 O O . GLU A 1 184 ? -7.555 -9.600 5.903 1.00 82.25 184 GLU A O 1
ATOM 1439 N N . THR A 1 185 ? -5.406 -8.993 5.846 1.00 80.88 185 THR A N 1
ATOM 1440 C CA . THR A 1 185 ? -4.908 -10.053 6.718 1.00 80.88 185 THR A CA 1
ATOM 1441 C C . THR A 1 185 ? -4.705 -9.499 8.125 1.00 80.88 185 THR A C 1
ATOM 1443 O O . THR A 1 185 ? -4.443 -8.307 8.298 1.00 80.88 185 THR A O 1
ATOM 1446 N N . ASN A 1 186 ? -4.816 -10.357 9.140 1.00 84.00 186 ASN A N 1
ATOM 1447 C CA . ASN A 1 186 ? -4.694 -9.980 10.544 1.00 84.00 186 ASN A CA 1
ATOM 1448 C C . ASN A 1 186 ? -3.498 -10.668 11.214 1.00 84.00 186 ASN A C 1
ATOM 1450 O O . ASN A 1 186 ? -3.207 -11.826 10.922 1.00 84.00 186 ASN A O 1
ATOM 1454 N N . VAL A 1 187 ? -2.880 -9.975 12.167 1.00 84.31 187 VAL A N 1
ATOM 1455 C CA . VAL A 1 187 ? -1.923 -10.527 13.136 1.00 84.31 187 VAL A CA 1
ATOM 1456 C C . VAL A 1 187 ? -2.441 -10.216 14.533 1.00 84.31 187 VAL A C 1
ATOM 1458 O O . VAL A 1 187 ? -2.757 -9.060 14.818 1.00 84.31 187 VAL A O 1
ATOM 1461 N N . CYS A 1 188 ? -2.555 -11.221 15.398 1.00 78.56 188 CYS A N 1
ATOM 1462 C CA . CYS A 1 188 ? -2.969 -11.022 16.786 1.00 78.56 188 CYS A CA 1
ATOM 1463 C C . CYS A 1 188 ? -1.889 -10.258 17.557 1.00 78.56 188 CYS A C 1
ATOM 1465 O O . CYS A 1 188 ? -0.704 -10.474 17.328 1.00 78.56 188 CYS A O 1
ATOM 1467 N N . ALA A 1 189 ? -2.276 -9.405 18.510 1.00 82.50 189 ALA A N 1
ATOM 1468 C CA . ALA A 1 189 ? -1.317 -8.668 19.342 1.00 82.50 189 ALA A CA 1
ATOM 1469 C C . ALA A 1 189 ? -0.330 -9.599 20.078 1.00 82.50 189 ALA A C 1
ATOM 1471 O O . ALA A 1 189 ? 0.838 -9.249 20.227 1.00 82.50 189 ALA A O 1
ATOM 1472 N N . SER A 1 190 ? -0.770 -10.814 20.432 1.00 74.94 190 SER A N 1
ATOM 1473 C CA . SER A 1 190 ? 0.064 -11.868 21.029 1.00 74.94 190 SER A CA 1
ATOM 1474 C C . SER A 1 190 ? 1.227 -12.326 20.151 1.00 74.94 190 SER A C 1
ATOM 1476 O O . SER A 1 190 ? 2.211 -12.846 20.669 1.00 74.94 190 SER A O 1
ATOM 1478 N N . ASP A 1 191 ? 1.133 -12.124 18.839 1.00 76.88 191 ASP A N 1
ATOM 1479 C CA . ASP A 1 191 ? 2.154 -12.524 17.869 1.00 76.88 191 ASP A CA 1
ATOM 1480 C C . ASP A 1 191 ? 3.050 -11.336 17.475 1.00 76.88 191 ASP A C 1
ATOM 1482 O O . ASP A 1 191 ? 3.915 -11.445 16.600 1.00 76.88 191 ASP A O 1
ATOM 1486 N N . VAL A 1 192 ? 2.852 -10.183 18.124 1.00 85.38 192 VAL A N 1
ATOM 1487 C CA . VAL A 1 192 ? 3.597 -8.950 17.887 1.00 85.38 192 VAL A CA 1
ATOM 1488 C C . VAL A 1 192 ? 4.577 -8.718 19.027 1.00 85.38 192 VAL A C 1
ATOM 1490 O O . VAL A 1 192 ? 4.214 -8.605 20.196 1.00 85.38 192 VAL A O 1
ATOM 1493 N N . LEU A 1 193 ? 5.847 -8.577 18.665 1.00 86.25 193 LEU A N 1
ATOM 1494 C CA . LEU A 1 193 ? 6.896 -8.168 19.583 1.00 86.25 193 LEU A CA 1
ATOM 1495 C C . LEU A 1 193 ? 6.833 -6.663 19.794 1.00 86.25 193 LEU A C 1
ATOM 1497 O O . LEU A 1 193 ? 7.018 -5.898 18.843 1.00 86.25 193 LEU A O 1
ATOM 1501 N N . VAL A 1 194 ? 6.634 -6.246 21.041 1.00 87.56 194 VAL A N 1
ATOM 1502 C CA . VAL A 1 194 ? 6.542 -4.832 21.410 1.00 87.56 194 VAL A CA 1
ATOM 1503 C C . VAL A 1 194 ? 7.712 -4.456 22.302 1.00 87.56 194 VAL A C 1
ATOM 1505 O O . VAL A 1 194 ? 7.964 -5.082 23.327 1.00 87.56 194 VAL A O 1
ATOM 1508 N N . THR A 1 195 ? 8.421 -3.391 21.948 1.00 86.50 195 THR A N 1
ATOM 1509 C CA . THR A 1 195 ? 9.421 -2.780 22.829 1.00 86.50 195 THR A CA 1
ATOM 1510 C C . THR A 1 195 ? 9.095 -1.306 22.997 1.00 86.50 195 THR A C 1
ATOM 1512 O O . THR A 1 195 ? 9.062 -0.571 22.015 1.00 86.50 195 THR A O 1
ATOM 1515 N N . GLN A 1 196 ? 8.867 -0.859 24.231 1.00 82.94 196 GLN A N 1
ATOM 1516 C CA . GLN A 1 196 ? 8.669 0.558 24.539 1.00 82.94 196 GLN A CA 1
ATOM 1517 C C . GLN A 1 196 ? 9.895 1.124 25.255 1.00 82.94 196 GLN A C 1
ATOM 1519 O O . GLN A 1 196 ? 10.382 0.545 26.227 1.00 82.94 196 GLN A O 1
ATOM 1524 N N . ARG A 1 197 ? 10.403 2.267 24.784 1.00 78.88 197 ARG A N 1
ATOM 1525 C CA . ARG A 1 197 ? 11.504 2.991 25.430 1.00 78.88 197 ARG A CA 1
ATOM 1526 C C . ARG A 1 197 ? 11.351 4.490 25.194 1.00 78.88 197 ARG A C 1
ATOM 1528 O O . ARG A 1 197 ? 11.311 4.926 24.051 1.00 78.88 197 ARG A O 1
ATOM 1535 N N . ASN A 1 198 ? 11.322 5.277 26.272 1.00 77.94 198 ASN A N 1
ATOM 1536 C CA . ASN A 1 198 ? 11.280 6.746 26.226 1.00 77.94 198 ASN A CA 1
ATOM 1537 C C . ASN A 1 198 ? 10.138 7.311 25.352 1.00 77.94 198 ASN A C 1
ATOM 1539 O O . ASN A 1 198 ? 10.371 8.193 24.532 1.00 77.94 198 ASN A O 1
ATOM 1543 N N . GLY A 1 199 ? 8.925 6.761 25.472 1.00 74.88 199 GLY A N 1
ATOM 1544 C CA . GLY A 1 199 ? 7.770 7.188 24.668 1.00 74.88 199 GLY A CA 1
ATOM 1545 C C . GLY A 1 199 ? 7.786 6.717 23.208 1.00 74.88 199 GLY A C 1
ATOM 1546 O O . GLY A 1 199 ? 6.789 6.868 22.516 1.00 74.88 199 GLY A O 1
ATOM 1547 N N . CYS A 1 200 ? 8.869 6.089 22.742 1.00 81.88 200 CYS A N 1
ATOM 1548 C CA . CYS A 1 200 ? 8.919 5.444 21.434 1.00 81.88 200 CYS A CA 1
ATOM 1549 C C . CYS A 1 200 ? 8.510 3.973 21.566 1.00 81.88 200 CYS A C 1
ATOM 1551 O O . CYS A 1 200 ? 8.971 3.269 22.473 1.00 81.88 200 CYS A O 1
ATOM 1553 N N . ALA A 1 201 ? 7.681 3.493 20.642 1.00 89.81 201 ALA A N 1
ATOM 1554 C CA . ALA A 1 201 ? 7.312 2.085 20.548 1.00 89.81 201 ALA A CA 1
ATOM 1555 C C . ALA A 1 201 ? 7.931 1.456 19.302 1.00 89.81 201 ALA A C 1
ATOM 1557 O O . ALA A 1 201 ? 7.927 2.054 18.232 1.00 89.81 201 ALA A O 1
ATOM 1558 N N . ARG A 1 202 ? 8.432 0.231 19.429 1.00 92.25 202 ARG A N 1
ATOM 1559 C CA . ARG A 1 202 ? 8.890 -0.595 18.315 1.00 92.25 202 ARG A CA 1
ATOM 1560 C C . ARG A 1 202 ? 8.010 -1.830 18.223 1.00 92.25 202 ARG A C 1
ATOM 1562 O O . ARG A 1 202 ? 7.883 -2.549 19.214 1.00 92.25 202 ARG A O 1
ATOM 1569 N N . LEU A 1 203 ? 7.433 -2.075 17.050 1.00 93.12 203 LEU A N 1
ATOM 1570 C CA . LEU A 1 203 ? 6.654 -3.276 16.749 1.00 93.12 203 LEU A CA 1
ATOM 1571 C C . LEU A 1 203 ? 7.436 -4.150 15.768 1.00 93.12 203 LEU A C 1
ATOM 1573 O O . LEU A 1 203 ? 7.897 -3.661 14.735 1.00 93.12 203 LEU A O 1
ATOM 1577 N N . ARG A 1 204 ? 7.557 -5.446 16.071 1.00 91.44 204 ARG A N 1
ATOM 1578 C CA . ARG A 1 204 ? 8.072 -6.453 15.133 1.00 91.44 204 ARG A CA 1
ATOM 1579 C C . ARG A 1 204 ? 7.070 -7.588 14.979 1.00 91.44 204 ARG A C 1
ATOM 1581 O O . ARG A 1 204 ? 6.686 -8.202 15.968 1.00 91.44 204 ARG A O 1
ATOM 1588 N N . PHE A 1 205 ? 6.643 -7.867 13.755 1.00 90.81 205 PHE A N 1
ATOM 1589 C CA . PHE A 1 205 ? 5.640 -8.901 13.484 1.00 90.81 205 PHE A CA 1
ATOM 1590 C C . PHE A 1 205 ? 5.755 -9.439 12.062 1.00 90.81 205 PHE A C 1
ATOM 1592 O O . PHE A 1 205 ? 6.416 -8.850 11.207 1.00 90.81 205 PHE A O 1
ATOM 1599 N N . THR A 1 206 ? 5.144 -10.592 11.805 1.00 88.62 206 THR A N 1
ATOM 1600 C CA . THR A 1 206 ? 5.062 -11.192 10.468 1.00 88.62 206 THR A CA 1
ATOM 1601 C C . THR A 1 206 ? 3.627 -11.550 10.145 1.00 88.62 206 THR A C 1
ATOM 1603 O O . THR A 1 206 ? 2.894 -12.029 11.003 1.00 88.62 206 THR A O 1
ATOM 1606 N N . ILE A 1 207 ? 3.236 -11.284 8.905 1.00 88.06 207 ILE A N 1
ATOM 1607 C CA . ILE A 1 207 ? 1.902 -11.526 8.381 1.00 88.06 207 ILE A CA 1
ATOM 1608 C C . ILE A 1 207 ? 2.008 -12.356 7.106 1.00 88.06 207 ILE A C 1
ATOM 1610 O O . ILE A 1 207 ? 2.795 -12.040 6.219 1.00 88.06 207 ILE A O 1
ATOM 1614 N N . PHE A 1 208 ? 1.237 -13.435 7.010 1.00 83.75 208 PHE A N 1
ATOM 1615 C CA . PHE A 1 208 ? 1.172 -14.248 5.798 1.00 83.75 208 PHE A CA 1
ATOM 1616 C C . PHE A 1 208 ? -0.020 -13.817 4.950 1.00 83.75 208 PHE A C 1
ATOM 1618 O O . PHE A 1 208 ? -1.153 -13.988 5.383 1.00 83.75 208 PHE A O 1
ATOM 1625 N N . ILE A 1 209 ? 0.219 -13.293 3.747 1.00 83.94 209 ILE A N 1
ATOM 1626 C CA . ILE A 1 209 ? -0.839 -12.794 2.860 1.00 83.94 209 ILE A CA 1
ATOM 1627 C C . ILE A 1 209 ? -1.106 -13.839 1.768 1.00 83.94 209 ILE A C 1
ATOM 1629 O O . ILE A 1 209 ? -0.288 -13.955 0.853 1.00 83.94 209 ILE A O 1
ATOM 1633 N N . PRO A 1 210 ? -2.235 -14.577 1.798 1.00 68.62 210 PRO A N 1
ATOM 1634 C CA . PRO A 1 210 ? -2.467 -15.719 0.904 1.00 68.62 210 PRO A CA 1
ATOM 1635 C C . PRO A 1 210 ? -2.532 -15.364 -0.587 1.00 68.62 210 PRO A C 1
ATOM 1637 O O . PRO A 1 210 ? -2.144 -16.166 -1.429 1.00 68.62 210 PRO A O 1
ATOM 1640 N N . GLY A 1 211 ? -3.021 -14.165 -0.918 1.00 74.00 211 GLY A N 1
ATOM 1641 C CA . GLY A 1 211 ? -3.133 -13.686 -2.301 1.00 74.00 211 GLY A CA 1
ATOM 1642 C C . GLY A 1 211 ? -1.865 -13.025 -2.845 1.00 74.00 211 GLY A C 1
ATOM 1643 O O . GLY A 1 211 ? -1.833 -12.644 -4.012 1.00 74.00 211 GLY A O 1
ATOM 1644 N N . GLN A 1 212 ? -0.829 -12.854 -2.019 1.00 80.69 212 GLN A N 1
ATOM 1645 C CA . GLN A 1 212 ? 0.386 -12.159 -2.428 1.00 80.69 212 GLN A CA 1
ATOM 1646 C C . GLN A 1 212 ? 1.280 -13.085 -3.258 1.00 80.69 212 GLN A C 1
ATOM 1648 O O . GLN A 1 212 ? 1.597 -14.200 -2.846 1.00 80.69 212 GLN A O 1
ATOM 1653 N N . THR A 1 213 ? 1.731 -12.588 -4.407 1.00 80.50 213 THR A N 1
ATOM 1654 C CA . THR A 1 213 ? 2.703 -13.254 -5.285 1.00 80.50 213 THR A CA 1
ATOM 1655 C C . THR A 1 213 ? 3.945 -12.384 -5.467 1.00 80.50 213 THR A C 1
ATOM 1657 O O . THR A 1 213 ? 3.913 -11.181 -5.189 1.00 80.50 213 THR A O 1
ATOM 1660 N N . SER A 1 214 ? 5.037 -12.981 -5.946 1.00 79.88 214 SER A N 1
ATOM 1661 C CA . SER A 1 214 ? 6.290 -12.285 -6.250 1.00 79.88 214 SER A CA 1
ATOM 1662 C C . SER A 1 214 ? 6.987 -12.912 -7.457 1.00 79.88 214 SER A C 1
ATOM 1664 O O . SER A 1 214 ? 7.015 -14.136 -7.588 1.00 79.88 214 SER A O 1
ATOM 1666 N N . GLU A 1 215 ? 7.591 -12.081 -8.315 1.00 78.31 215 GLU A N 1
ATOM 1667 C CA . GLU A 1 215 ? 8.455 -12.546 -9.415 1.00 78.31 215 GLU A CA 1
ATOM 1668 C C . GLU A 1 215 ? 9.717 -13.261 -8.903 1.00 78.31 215 GLU A C 1
ATOM 1670 O O . GLU A 1 215 ? 10.298 -14.086 -9.605 1.00 78.31 215 GLU A O 1
ATOM 1675 N N . TRP A 1 216 ? 10.112 -12.978 -7.658 1.00 73.94 216 TRP A N 1
ATOM 1676 C CA . TRP A 1 216 ? 11.318 -13.506 -7.025 1.00 73.94 216 TRP A CA 1
ATOM 1677 C C . TRP A 1 216 ? 11.119 -14.900 -6.424 1.00 73.94 216 TRP A C 1
ATOM 1679 O O . TRP A 1 216 ? 12.095 -15.612 -6.186 1.00 73.94 216 TRP A O 1
ATOM 1689 N N . VAL A 1 217 ? 9.864 -15.310 -6.215 1.00 77.31 217 VAL A N 1
ATOM 1690 C CA . VAL A 1 217 ? 9.499 -16.634 -5.687 1.00 77.31 217 VAL A CA 1
ATOM 1691 C C . VAL A 1 217 ? 8.428 -17.276 -6.578 1.00 77.31 217 VAL A C 1
ATOM 1693 O O . VAL A 1 217 ? 7.275 -17.441 -6.168 1.00 77.31 217 VAL A O 1
ATOM 1696 N N . PRO A 1 218 ? 8.774 -17.612 -7.835 1.00 74.38 218 PRO A N 1
ATOM 1697 C CA . PRO A 1 218 ? 7.802 -18.105 -8.800 1.00 74.38 218 PRO A CA 1
ATOM 1698 C C . PRO A 1 218 ? 7.173 -19.423 -8.333 1.00 74.38 218 PRO A C 1
ATOM 1700 O O . PRO A 1 218 ? 7.858 -20.336 -7.875 1.00 74.38 218 PRO A O 1
ATOM 1703 N N . GLY A 1 219 ? 5.851 -19.525 -8.479 1.00 75.50 219 GLY A N 1
ATOM 1704 C CA . GLY A 1 219 ? 5.082 -20.725 -8.136 1.00 75.50 219 GLY A CA 1
ATOM 1705 C C . GLY A 1 219 ? 4.653 -20.836 -6.669 1.00 75.50 219 GLY A C 1
ATOM 1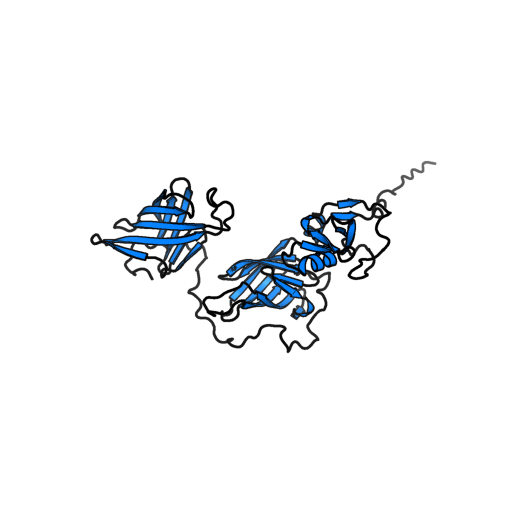706 O O . GLY A 1 219 ? 3.944 -21.782 -6.331 1.00 75.50 219 GLY A O 1
ATOM 1707 N N . VAL A 1 220 ? 5.021 -19.885 -5.803 1.00 73.62 220 VAL A N 1
ATOM 1708 C CA . VAL A 1 220 ? 4.544 -19.843 -4.412 1.00 73.62 220 VAL A CA 1
ATOM 1709 C C . VAL A 1 220 ? 3.256 -19.022 -4.319 1.00 73.62 220 VAL A C 1
ATOM 1711 O O . VAL A 1 220 ? 3.190 -17.891 -4.798 1.00 73.62 220 VAL A O 1
ATOM 1714 N N . THR A 1 221 ? 2.219 -19.611 -3.714 1.00 73.31 221 THR A N 1
ATOM 1715 C CA . THR A 1 221 ? 0.934 -18.943 -3.452 1.00 73.31 221 THR A CA 1
ATOM 1716 C C . THR A 1 221 ? 0.917 -18.430 -2.019 1.00 73.31 221 THR A C 1
ATOM 1718 O O . THR A 1 221 ? 0.949 -19.221 -1.075 1.00 73.31 221 THR A O 1
ATOM 1721 N N . GLY A 1 222 ? 0.861 -17.110 -1.880 1.00 76.38 222 GLY A N 1
ATOM 1722 C CA . GLY A 1 222 ? 0.905 -16.416 -0.606 1.00 76.38 222 GLY A CA 1
ATOM 1723 C C . GLY A 1 222 ? 2.324 -16.217 -0.089 1.00 76.38 222 GLY A C 1
ATOM 1724 O O . GLY A 1 222 ? 3.188 -17.082 -0.227 1.00 76.38 222 GLY A O 1
ATOM 1725 N N . LEU A 1 223 ? 2.580 -15.055 0.507 1.00 82.81 223 LEU A N 1
ATOM 1726 C CA . LEU A 1 223 ? 3.912 -14.679 0.973 1.00 82.81 223 LEU A CA 1
ATOM 1727 C C . LEU A 1 223 ? 3.859 -14.113 2.386 1.00 82.81 223 LEU A C 1
ATOM 1729 O O . LEU A 1 223 ? 2.939 -13.380 2.748 1.00 82.81 223 LEU A O 1
ATOM 1733 N N . SER A 1 224 ? 4.883 -14.448 3.168 1.00 85.94 224 SER A N 1
ATOM 1734 C CA . SER A 1 224 ? 5.124 -13.830 4.466 1.00 85.94 224 SER A CA 1
ATOM 1735 C C . SER A 1 224 ? 5.761 -12.460 4.268 1.00 85.94 224 SER A C 1
ATOM 1737 O O . SER A 1 224 ? 6.768 -12.325 3.571 1.00 85.94 224 SER A O 1
ATOM 1739 N N . GLU A 1 225 ? 5.177 -11.454 4.898 1.00 91.69 225 GLU A N 1
ATOM 1740 C CA . GLU A 1 225 ? 5.684 -10.094 4.973 1.00 91.69 225 GLU A CA 1
ATOM 1741 C C . GLU A 1 225 ? 5.984 -9.759 6.438 1.00 91.69 225 GLU A C 1
ATOM 1743 O O . GLU A 1 225 ? 5.178 -10.007 7.334 1.00 91.69 225 GLU A O 1
ATOM 1748 N N . SER A 1 226 ? 7.166 -9.222 6.707 1.00 92.06 226 SER A N 1
ATOM 1749 C CA . SER A 1 226 ? 7.659 -8.966 8.054 1.00 92.06 226 SER A CA 1
ATOM 1750 C C . SER A 1 226 ? 7.979 -7.497 8.243 1.00 92.06 226 SER A C 1
ATOM 1752 O O . SER A 1 226 ? 8.628 -6.871 7.406 1.00 92.06 226 SER A O 1
ATOM 1754 N N . PHE A 1 227 ? 7.563 -6.976 9.387 1.00 94.62 227 PHE A N 1
ATOM 1755 C CA . PHE A 1 227 ? 7.630 -5.569 9.740 1.00 94.62 227 PHE A CA 1
ATOM 1756 C C . PHE A 1 227 ? 8.507 -5.408 10.973 1.00 94.62 227 PHE A C 1
ATOM 1758 O O . PHE A 1 227 ? 8.380 -6.167 11.932 1.00 94.62 227 PHE A O 1
ATOM 1765 N N . ASP A 1 228 ? 9.389 -4.419 10.940 1.00 93.56 228 ASP A N 1
ATOM 1766 C CA . ASP A 1 228 ? 10.195 -3.969 12.069 1.00 93.56 228 ASP A CA 1
ATOM 1767 C C . ASP A 1 228 ? 10.167 -2.441 12.080 1.00 93.56 228 ASP A C 1
ATOM 1769 O O . ASP A 1 228 ? 10.930 -1.795 11.359 1.00 93.56 228 ASP A O 1
ATOM 1773 N N . ILE A 1 229 ? 9.209 -1.878 12.815 1.00 95.75 229 ILE A N 1
ATOM 1774 C CA . ILE A 1 229 ? 8.815 -0.469 12.717 1.00 95.75 229 ILE A CA 1
ATOM 1775 C C . ILE A 1 229 ? 8.947 0.241 14.061 1.00 95.75 229 ILE A C 1
ATOM 1777 O O . ILE A 1 229 ? 8.611 -0.317 15.104 1.00 95.75 229 ILE A O 1
ATOM 1781 N N . ASN A 1 230 ? 9.426 1.482 14.026 1.00 94.62 230 ASN A N 1
ATOM 1782 C CA . ASN A 1 230 ? 9.573 2.371 15.172 1.00 94.62 230 ASN A CA 1
ATOM 1783 C C . ASN A 1 230 ? 8.594 3.537 15.026 1.00 94.62 230 ASN A C 1
ATOM 1785 O O . ASN A 1 230 ? 8.588 4.222 14.003 1.00 94.62 230 ASN A O 1
ATOM 1789 N N . PHE A 1 231 ? 7.782 3.759 16.051 1.00 93.94 231 PHE A N 1
ATOM 1790 C CA . PHE A 1 231 ? 6.796 4.828 16.108 1.00 93.94 231 PHE A CA 1
ATOM 1791 C C . PHE A 1 231 ? 7.399 6.111 16.661 1.00 93.94 231 PHE A C 1
ATOM 1793 O O . PHE A 1 231 ? 8.173 6.096 17.621 1.00 93.94 231 PHE A O 1
ATOM 1800 N N . SER A 1 232 ? 6.967 7.213 16.062 1.00 89.19 232 SER A N 1
ATOM 1801 C CA . SER A 1 232 ? 7.145 8.580 16.531 1.00 89.19 232 SER A CA 1
ATOM 1802 C C . SER A 1 232 ? 5.772 9.241 16.686 1.00 89.19 232 SER A C 1
ATOM 1804 O O . SER A 1 232 ? 4.747 8.664 16.325 1.00 89.19 232 SER A O 1
ATOM 1806 N N . GLU A 1 233 ? 5.736 10.478 17.179 1.00 82.00 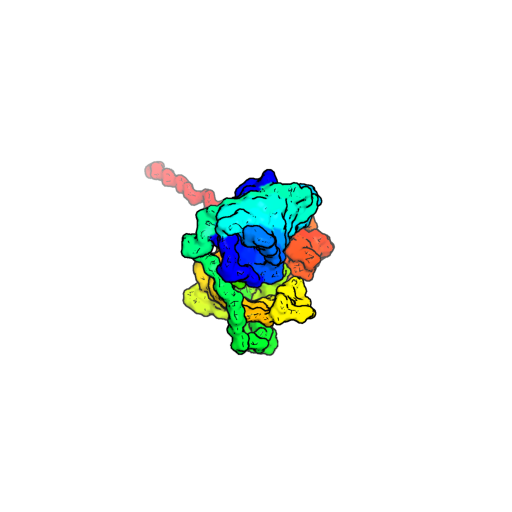233 GLU A N 1
ATOM 1807 C CA . GLU A 1 233 ? 4.485 11.228 17.378 1.00 82.00 233 GLU A CA 1
ATOM 1808 C C . GLU A 1 233 ? 3.650 11.393 16.095 1.00 82.00 233 GLU A C 1
ATOM 1810 O O . GLU A 1 233 ? 2.436 11.562 16.157 1.00 82.00 233 GLU A O 1
ATOM 1815 N N . THR A 1 234 ? 4.287 11.352 14.921 1.00 81.75 234 THR A N 1
ATOM 1816 C CA . THR A 1 234 ? 3.637 11.653 13.634 1.00 81.75 234 THR A CA 1
ATOM 1817 C C . THR A 1 234 ? 3.383 10.421 12.766 1.00 81.75 234 THR A C 1
ATOM 1819 O O . THR A 1 234 ? 2.753 10.525 11.709 1.00 81.75 234 THR A O 1
ATOM 1822 N N . GLY A 1 235 ? 3.844 9.240 13.184 1.00 92.38 235 GLY A N 1
ATOM 1823 C CA . GLY A 1 235 ? 3.813 8.063 12.328 1.00 92.38 235 GLY A CA 1
ATOM 1824 C C . GLY A 1 235 ? 4.804 6.987 12.741 1.00 92.38 235 GLY A C 1
ATOM 1825 O O . GLY A 1 235 ? 5.077 6.786 13.921 1.00 92.38 235 GLY A O 1
ATOM 1826 N N . PHE A 1 236 ? 5.347 6.285 11.753 1.00 95.56 236 PHE A N 1
ATOM 1827 C CA . PHE A 1 236 ? 6.415 5.320 11.971 1.00 95.56 236 PHE A CA 1
ATOM 1828 C C . PHE A 1 236 ? 7.368 5.224 10.784 1.00 95.56 236 PHE A C 1
ATOM 1830 O O . PHE A 1 236 ? 7.032 5.582 9.654 1.00 95.56 236 PHE A O 1
ATOM 1837 N N . GLU A 1 237 ? 8.545 4.674 11.043 1.00 96.12 237 GLU A N 1
ATOM 1838 C CA . GLU A 1 237 ? 9.527 4.287 10.034 1.00 96.12 237 GLU A CA 1
ATOM 1839 C C . GLU A 1 237 ? 10.166 2.950 10.402 1.00 96.12 237 GLU A C 1
ATOM 1841 O O . GLU A 1 237 ? 10.207 2.558 11.571 1.00 96.12 237 GLU A O 1
ATOM 1846 N N . GLY A 1 238 ? 10.674 2.223 9.415 1.00 94.88 238 GLY A N 1
ATOM 1847 C CA . GLY A 1 238 ? 11.376 0.987 9.698 1.00 94.88 238 GLY A CA 1
ATOM 1848 C C . GLY A 1 238 ? 11.679 0.153 8.475 1.00 94.88 238 GLY A C 1
ATOM 1849 O O . GLY A 1 238 ? 11.923 0.659 7.378 1.00 94.88 238 GLY A O 1
ATOM 1850 N N . ILE A 1 239 ? 11.674 -1.153 8.700 1.00 93.44 239 ILE A N 1
ATOM 1851 C CA . ILE A 1 239 ? 12.074 -2.154 7.731 1.00 93.44 239 ILE A CA 1
ATOM 1852 C C . ILE A 1 239 ? 10.898 -3.077 7.415 1.00 93.44 239 ILE A C 1
ATOM 1854 O O . ILE A 1 239 ? 10.241 -3.611 8.308 1.00 93.44 239 ILE A O 1
ATOM 1858 N N . PHE A 1 240 ? 10.696 -3.300 6.124 1.00 92.88 240 PHE A N 1
ATOM 1859 C CA . PHE A 1 240 ? 9.793 -4.282 5.556 1.00 92.88 240 PHE A CA 1
ATOM 1860 C C . PHE A 1 240 ? 10.607 -5.373 4.856 1.00 92.88 240 PHE A C 1
ATOM 1862 O O . PHE A 1 240 ? 11.587 -5.093 4.166 1.00 92.88 240 PHE A O 1
ATOM 1869 N N . ARG A 1 241 ? 10.210 -6.631 5.023 1.00 90.69 241 ARG A N 1
ATOM 1870 C CA . ARG A 1 241 ? 10.788 -7.774 4.306 1.00 90.69 241 ARG A CA 1
ATOM 1871 C C . ARG A 1 241 ? 9.647 -8.589 3.726 1.00 90.69 241 ARG A C 1
ATOM 1873 O O . ARG A 1 241 ? 8.672 -8.827 4.428 1.00 90.69 241 ARG A O 1
ATOM 1880 N N . ARG A 1 242 ? 9.777 -9.056 2.490 1.00 87.44 242 ARG A N 1
ATOM 1881 C CA . ARG A 1 242 ? 8.864 -10.051 1.919 1.00 87.44 242 ARG A CA 1
ATOM 1882 C C . ARG A 1 242 ? 9.653 -11.314 1.634 1.00 87.44 242 ARG A C 1
ATOM 1884 O O . ARG A 1 242 ? 10.796 -11.238 1.205 1.00 87.44 242 ARG A O 1
ATOM 1891 N N . HIS A 1 243 ? 9.057 -12.474 1.878 1.00 80.06 243 HIS A N 1
ATOM 1892 C CA . HIS A 1 243 ? 9.690 -13.754 1.590 1.00 80.06 243 HIS A CA 1
ATOM 1893 C C . HIS A 1 243 ? 10.231 -13.792 0.148 1.00 80.06 243 HIS A C 1
ATOM 1895 O O . HIS A 1 243 ? 9.484 -13.592 -0.808 1.00 80.06 243 HIS A O 1
ATOM 1901 N N . GLY A 1 244 ? 11.543 -14.019 0.028 1.00 75.00 244 GLY A N 1
ATOM 1902 C CA . GLY A 1 244 ? 12.284 -14.070 -1.235 1.00 75.00 244 GLY A CA 1
ATOM 1903 C C . GLY A 1 244 ? 12.578 -12.716 -1.882 1.00 75.00 244 GLY A C 1
ATOM 1904 O O . GLY A 1 244 ? 13.276 -12.667 -2.892 1.00 75.00 244 GLY A O 1
ATOM 1905 N N . GLU A 1 245 ? 12.125 -11.622 -1.274 1.00 74.94 245 GLU A N 1
ATOM 1906 C CA . GLU A 1 245 ? 12.499 -10.261 -1.636 1.00 74.94 245 GLU A CA 1
ATOM 1907 C C . GLU A 1 245 ? 13.469 -9.709 -0.587 1.00 74.94 245 GLU A C 1
ATOM 1909 O O . GLU A 1 245 ? 13.400 -10.031 0.599 1.00 74.94 245 GLU A O 1
ATOM 1914 N N . GLY A 1 246 ? 14.425 -8.895 -1.030 1.00 77.06 246 GLY A N 1
ATOM 1915 C CA . GLY A 1 246 ? 15.354 -8.245 -0.114 1.00 77.06 246 GLY A CA 1
ATOM 1916 C C . GLY A 1 246 ? 14.649 -7.310 0.876 1.00 77.06 246 GLY A C 1
ATOM 1917 O O . GLY A 1 246 ? 13.444 -7.069 0.836 1.00 77.06 246 GLY A O 1
ATOM 1918 N N . THR A 1 247 ? 15.442 -6.737 1.767 1.00 85.75 247 THR A N 1
ATOM 1919 C CA . THR A 1 247 ? 14.976 -5.767 2.756 1.00 85.75 247 THR A CA 1
ATOM 1920 C C . THR A 1 247 ? 14.615 -4.424 2.108 1.00 85.75 247 THR A C 1
ATOM 1922 O O . THR A 1 247 ? 15.415 -3.869 1.355 1.00 85.75 247 THR A O 1
ATOM 1925 N N . LEU A 1 248 ? 13.445 -3.877 2.446 1.00 87.31 248 LEU A N 1
ATOM 1926 C CA . LEU A 1 248 ? 12.932 -2.586 1.979 1.00 87.31 248 LEU A CA 1
ATOM 1927 C C . LEU A 1 248 ? 12.680 -1.639 3.158 1.00 87.31 248 LEU A C 1
ATOM 1929 O O . LEU A 1 248 ? 12.424 -2.075 4.280 1.00 87.31 248 LEU A O 1
ATOM 1933 N N . SER A 1 249 ? 12.725 -0.333 2.908 1.00 89.50 249 SER A N 1
ATOM 1934 C CA . SER A 1 249 ? 12.276 0.667 3.881 1.00 89.50 249 SER A CA 1
ATOM 1935 C C . SER A 1 249 ? 10.754 0.807 3.859 1.00 89.50 249 SER A C 1
ATOM 1937 O O . SER A 1 249 ? 10.128 0.695 2.803 1.00 89.50 249 SER A O 1
ATOM 1939 N N . ILE A 1 250 ? 10.170 1.093 5.020 1.00 94.38 250 ILE A N 1
ATOM 1940 C CA . ILE A 1 250 ? 8.747 1.405 5.173 1.00 94.38 250 ILE A CA 1
ATOM 1941 C C . ILE A 1 250 ? 8.573 2.676 6.001 1.00 94.38 250 ILE A C 1
ATOM 1943 O O . ILE A 1 250 ? 9.276 2.880 6.993 1.00 94.38 250 ILE A O 1
ATOM 1947 N N . LYS A 1 251 ? 7.607 3.507 5.612 1.00 95.00 251 LYS A N 1
ATOM 1948 C CA . LYS A 1 251 ? 7.156 4.672 6.374 1.00 95.00 251 LYS A CA 1
ATOM 1949 C C . LYS A 1 251 ? 5.636 4.662 6.499 1.00 95.00 251 LYS A C 1
ATOM 1951 O O . LYS A 1 251 ? 4.936 4.276 5.569 1.00 95.00 251 LYS A O 1
ATOM 1956 N N . GLY A 1 252 ? 5.124 5.079 7.649 1.00 94.31 252 GLY A N 1
ATOM 1957 C CA . GLY A 1 252 ? 3.697 5.189 7.917 1.00 94.31 252 GLY A CA 1
ATOM 1958 C C . GLY A 1 252 ? 3.321 6.572 8.427 1.00 94.31 252 GLY A C 1
ATOM 1959 O O . GLY A 1 252 ? 3.959 7.072 9.347 1.00 94.31 252 GLY A O 1
ATOM 1960 N N . THR A 1 253 ? 2.261 7.166 7.882 1.00 92.69 253 THR A N 1
ATOM 1961 C CA . THR A 1 253 ? 1.691 8.441 8.357 1.00 92.69 253 THR A CA 1
ATOM 1962 C C . THR A 1 253 ? 0.307 8.191 8.945 1.00 92.69 253 THR A C 1
ATOM 1964 O O . THR A 1 253 ? -0.530 7.554 8.298 1.00 92.69 253 THR A O 1
ATOM 1967 N N . LEU A 1 254 ? 0.043 8.678 10.159 1.00 90.38 254 LEU A N 1
AT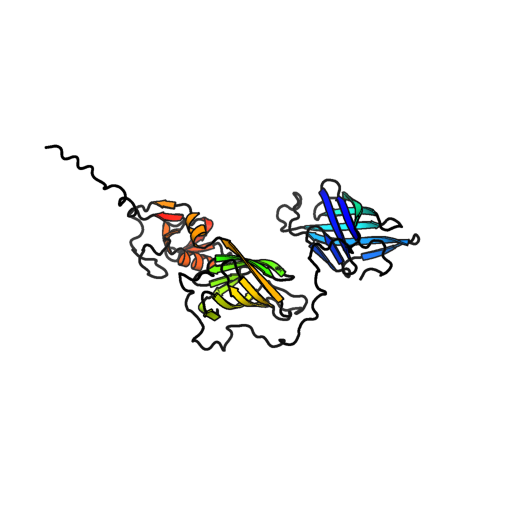OM 1968 C CA . LEU A 1 254 ? -1.253 8.503 10.823 1.00 90.38 254 LEU A CA 1
ATOM 1969 C C . LEU A 1 254 ? -2.368 9.224 10.036 1.00 90.38 254 LEU A C 1
ATOM 1971 O O . LEU A 1 254 ? -2.261 10.416 9.762 1.00 90.38 254 LEU A O 1
ATOM 1975 N N . ARG A 1 255 ? -3.438 8.506 9.662 1.00 83.12 255 ARG A N 1
ATOM 1976 C CA . ARG A 1 255 ? -4.607 9.060 8.948 1.00 83.12 255 ARG A CA 1
ATOM 1977 C C . ARG A 1 255 ? -5.754 9.437 9.880 1.00 83.12 255 ARG A C 1
ATOM 1979 O O . ARG A 1 255 ? -6.363 10.482 9.693 1.00 83.12 255 ARG A O 1
ATOM 1986 N N . VAL A 1 256 ? -6.114 8.537 10.795 1.00 69.06 256 VAL A N 1
ATOM 1987 C CA . VAL A 1 256 ? -7.273 8.677 11.693 1.00 69.06 256 VAL A CA 1
ATOM 1988 C C . VAL A 1 256 ? -6.963 7.945 12.996 1.00 69.06 256 VAL A C 1
ATOM 1990 O O . VAL A 1 256 ? -6.551 6.777 12.956 1.00 69.06 256 VAL A O 1
ATOM 1993 N N . SER A 1 257 ? -7.182 8.599 14.138 1.00 62.38 257 SER A N 1
ATOM 1994 C CA . SER A 1 257 ? -7.039 7.955 15.451 1.00 62.38 257 SER A CA 1
ATOM 1995 C C . SER A 1 257 ? -8.268 7.096 15.798 1.00 62.38 257 SER A C 1
ATOM 1997 O O . SER A 1 257 ? -9.371 7.297 15.277 1.00 62.38 257 SER A O 1
ATOM 1999 N N . LEU A 1 258 ? -8.112 6.113 16.693 1.00 58.12 258 LEU A N 1
ATOM 2000 C CA . LEU A 1 258 ? -9.226 5.260 17.141 1.00 58.12 258 LEU A CA 1
ATOM 2001 C C . LEU A 1 258 ? -10.378 6.090 17.752 1.00 58.12 258 LEU A C 1
ATOM 2003 O O . LEU A 1 258 ? -11.558 5.803 17.531 1.00 58.12 258 LEU A O 1
ATOM 2007 N N . GLU A 1 259 ? -10.031 7.156 18.473 1.00 61.28 259 GLU A N 1
ATOM 2008 C CA . GLU A 1 259 ? -10.972 8.092 19.092 1.00 61.28 259 GLU A CA 1
ATOM 2009 C C . GLU A 1 259 ? -11.788 8.881 18.063 1.00 61.28 259 GLU A C 1
ATOM 2011 O O . GLU A 1 259 ? -12.988 9.094 18.239 1.00 61.28 259 GLU A O 1
ATOM 2016 N N . GLU A 1 260 ? -11.176 9.300 16.956 1.00 61.53 260 GLU A N 1
ATOM 2017 C CA . GLU A 1 260 ? -11.882 10.004 15.882 1.00 61.53 260 GLU A CA 1
ATOM 2018 C C . GLU A 1 260 ? -12.875 9.093 15.156 1.00 61.53 260 GLU A C 1
ATOM 2020 O O . GLU A 1 260 ? -13.952 9.538 14.747 1.00 61.53 260 GLU A O 1
ATOM 2025 N N . ARG A 1 261 ? -12.550 7.801 15.021 1.00 60.16 261 ARG A N 1
ATOM 2026 C CA . ARG A 1 261 ? -13.437 6.813 14.390 1.00 60.16 261 ARG A CA 1
ATOM 2027 C C . ARG A 1 261 ? -14.685 6.550 15.236 1.00 60.16 261 ARG A C 1
ATOM 2029 O O . ARG A 1 261 ? -15.781 6.465 14.681 1.00 60.16 261 ARG A O 1
ATOM 2036 N N . SER A 1 262 ? -14.551 6.468 16.561 1.00 57.69 262 SER A N 1
ATOM 2037 C CA . SER A 1 262 ? -15.681 6.215 17.473 1.00 57.69 262 SER A CA 1
ATOM 2038 C C . SER A 1 262 ? -16.672 7.385 17.560 1.00 57.69 262 SER A C 1
ATOM 2040 O O . SER A 1 262 ? -17.862 7.177 17.822 1.00 57.69 262 SER A O 1
ATOM 2042 N N . LYS A 1 263 ? -16.213 8.614 17.288 1.00 64.75 263 LYS A N 1
ATOM 2043 C CA . LYS A 1 263 ? -17.052 9.823 17.236 1.00 64.75 263 LYS A CA 1
ATOM 2044 C C . LYS A 1 263 ? -17.966 9.887 16.001 1.00 64.75 263 LYS A C 1
ATOM 2046 O O . LYS A 1 263 ? -18.972 10.583 16.051 1.00 64.75 263 LYS A O 1
ATOM 2051 N N . LYS A 1 264 ? -17.660 9.163 14.913 1.00 59.41 264 LYS A N 1
ATOM 2052 C CA . LYS A 1 264 ? -18.405 9.223 13.632 1.00 59.41 264 LYS A CA 1
ATOM 2053 C C . LYS A 1 264 ? -19.558 8.214 13.496 1.00 59.41 264 LYS A C 1
ATOM 2055 O O . LYS A 1 264 ? -20.216 8.195 12.459 1.00 59.41 264 LYS A O 1
ATOM 2060 N N . LEU A 1 265 ? -19.804 7.361 14.494 1.00 57.09 265 LEU A N 1
ATOM 2061 C CA . LEU A 1 265 ? -20.868 6.351 14.423 1.00 57.09 265 LEU A CA 1
ATOM 2062 C C . LEU A 1 265 ? -22.267 6.956 14.659 1.00 57.09 265 LEU A C 1
ATOM 2064 O O . LEU A 1 265 ? -22.428 7.750 15.591 1.00 57.09 265 LEU A O 1
ATOM 2068 N N . PRO A 1 266 ? -23.301 6.529 13.902 1.00 64.38 266 PRO A N 1
ATOM 2069 C CA . PRO A 1 266 ? -24.690 6.872 14.195 1.00 64.38 266 PRO A CA 1
ATOM 2070 C C . PRO A 1 266 ? -25.054 6.424 15.608 1.00 64.38 266 PRO A C 1
ATOM 2072 O O . PRO A 1 266 ? -24.739 5.302 16.014 1.00 64.38 266 PRO A O 1
ATOM 2075 N N . THR A 1 267 ? -25.700 7.303 16.365 1.00 62.97 267 THR A N 1
ATOM 2076 C CA . THR A 1 267 ? -26.027 7.048 17.767 1.00 62.97 267 THR A CA 1
ATOM 2077 C C . THR A 1 267 ? -27.493 6.656 17.930 1.00 62.97 267 THR A C 1
ATOM 2079 O O . THR A 1 267 ? -28.362 7.222 17.274 1.00 62.97 267 THR A O 1
ATOM 2082 N N . VAL A 1 268 ? -27.768 5.710 18.821 1.00 69.94 268 VAL A N 1
ATOM 2083 C CA . VAL A 1 268 ? -29.108 5.291 19.233 1.00 69.94 268 VAL A CA 1
ATOM 2084 C C . VAL A 1 268 ? -29.220 5.431 20.745 1.00 69.94 268 VAL A C 1
ATOM 2086 O O . VAL A 1 268 ? -28.300 5.081 21.490 1.00 69.94 268 VAL A O 1
ATOM 2089 N N . GLU A 1 269 ? -30.353 5.959 21.195 1.00 61.59 269 GLU A N 1
ATOM 2090 C CA . GLU A 1 269 ? -30.700 6.023 22.610 1.00 61.59 269 GLU A CA 1
ATOM 2091 C C . GLU A 1 269 ? -31.170 4.661 23.115 1.00 61.59 269 GLU A C 1
ATOM 2093 O O . GLU A 1 269 ? -31.925 3.939 22.458 1.00 61.59 269 GLU A O 1
ATOM 2098 N N . ARG A 1 270 ? -30.698 4.298 24.306 1.00 56.38 270 ARG A N 1
ATOM 2099 C CA . ARG A 1 270 ? -30.982 3.010 24.926 1.00 56.38 270 ARG A CA 1
ATOM 2100 C C . ARG A 1 270 ? -32.457 2.922 25.330 1.00 56.38 270 ARG A C 1
ATOM 2102 O O . ARG A 1 270 ? -32.866 3.477 26.344 1.00 56.38 270 ARG A O 1
ATOM 2109 N N . LEU A 1 271 ? -33.257 2.150 24.594 1.00 53.28 271 LEU A N 1
ATOM 2110 C CA . LEU A 1 271 ? -34.569 1.721 25.084 1.00 53.28 271 LEU A CA 1
ATOM 2111 C C . LEU A 1 271 ? -34.343 0.670 26.181 1.00 53.28 271 LEU A C 1
ATOM 2113 O O . LEU A 1 271 ? -33.855 -0.426 25.915 1.00 53.28 271 LEU A O 1
ATOM 2117 N N . ALA A 1 272 ? -34.684 1.016 27.423 1.00 50.22 272 ALA A N 1
ATOM 2118 C CA . ALA A 1 272 ? -34.337 0.317 28.668 1.00 50.22 272 ALA A CA 1
ATOM 2119 C C . ALA A 1 272 ? -34.804 -1.156 28.817 1.00 50.22 272 ALA A C 1
ATOM 2121 O O . ALA A 1 272 ? -34.752 -1.697 29.917 1.00 50.22 272 ALA A O 1
ATOM 2122 N N . ARG A 1 273 ? -35.299 -1.822 27.765 1.00 46.59 273 ARG A N 1
ATOM 2123 C CA . ARG A 1 273 ? -36.036 -3.094 27.877 1.00 46.59 273 ARG A CA 1
ATOM 2124 C C . ARG A 1 273 ? -35.489 -4.301 27.110 1.00 46.59 273 ARG A C 1
ATOM 2126 O O . ARG A 1 273 ? -36.108 -5.352 27.235 1.00 46.59 273 ARG A O 1
ATOM 2133 N N . GLN A 1 274 ? -34.393 -4.212 26.350 1.00 48.66 274 GLN A N 1
ATOM 2134 C CA . GLN A 1 274 ? -34.013 -5.322 25.450 1.00 48.66 274 GLN A CA 1
ATOM 2135 C C . GLN A 1 274 ? -32.698 -6.061 25.719 1.00 48.66 274 GLN A C 1
ATOM 2137 O O . GLN A 1 274 ? -32.561 -7.160 25.199 1.00 48.66 274 GLN A O 1
ATOM 2142 N N . ASP A 1 275 ? -31.807 -5.578 26.587 1.00 53.34 275 ASP A N 1
ATOM 2143 C CA . ASP A 1 275 ? -30.620 -6.348 26.990 1.00 53.34 275 ASP A CA 1
ATOM 2144 C C . ASP A 1 275 ? -30.592 -6.516 28.511 1.00 53.34 275 ASP A C 1
ATOM 2146 O O . ASP A 1 275 ? -30.404 -5.557 29.258 1.00 53.34 275 ASP A O 1
ATOM 2150 N N . SER A 1 276 ? -30.800 -7.752 28.972 1.00 54.97 276 SER A N 1
ATOM 2151 C CA . SER A 1 276 ? -30.740 -8.144 30.388 1.00 54.97 276 SER A CA 1
ATOM 2152 C C . SER A 1 276 ? -29.312 -8.205 30.941 1.00 54.97 276 SER A C 1
ATOM 2154 O O . SER A 1 276 ? -29.126 -8.414 32.140 1.00 54.97 276 SER A O 1
ATOM 2156 N N . LEU A 1 277 ? -28.300 -8.034 30.086 1.00 62.78 277 LEU A N 1
ATOM 2157 C CA . LEU A 1 277 ? -26.893 -8.156 30.443 1.00 62.78 277 LEU A CA 1
ATOM 2158 C C . LEU A 1 277 ? -26.250 -6.770 30.574 1.00 62.78 277 LEU A C 1
ATOM 2160 O O . LEU A 1 277 ? -26.106 -6.018 29.609 1.00 62.78 277 LEU A O 1
ATOM 2164 N N . ASN A 1 278 ? -25.801 -6.455 31.790 1.00 77.56 278 ASN A N 1
ATOM 2165 C CA . ASN A 1 278 ? -24.994 -5.267 32.091 1.00 77.56 278 ASN A CA 1
ATOM 2166 C C . ASN A 1 278 ? -23.531 -5.392 31.613 1.00 77.56 278 ASN A C 1
ATOM 2168 O O . ASN A 1 278 ? -22.687 -4.591 32.011 1.00 77.56 278 ASN A O 1
ATOM 2172 N N . CYS A 1 279 ? -23.224 -6.381 30.773 1.00 85.25 279 CYS A N 1
ATOM 2173 C CA . CYS A 1 279 ? -21.895 -6.651 30.249 1.00 85.25 279 CYS A CA 1
ATOM 2174 C C . CYS A 1 279 ? -21.936 -7.148 28.799 1.00 85.25 279 CYS A C 1
ATOM 2176 O O . CYS A 1 279 ? -22.975 -7.586 28.296 1.00 85.25 279 CYS A O 1
ATOM 2178 N N . CYS A 1 280 ? -20.787 -7.086 28.130 1.00 87.50 280 CYS A N 1
ATOM 2179 C CA . CYS A 1 280 ? -20.608 -7.639 26.794 1.00 87.50 280 CYS A CA 1
ATOM 2180 C C . CYS A 1 280 ? -20.657 -9.174 26.829 1.00 87.50 280 CYS A C 1
ATOM 2182 O O . CYS A 1 280 ? -19.894 -9.772 27.580 1.00 87.50 280 CYS A O 1
ATOM 2184 N N . PRO A 1 281 ? -21.443 -9.854 25.976 1.00 88.06 281 PRO A N 1
ATOM 2185 C CA . PRO A 1 281 ? -21.538 -11.318 25.999 1.00 88.06 281 PRO A CA 1
ATOM 2186 C C . PRO A 1 281 ? -20.284 -12.042 25.473 1.00 88.06 281 PRO A C 1
ATOM 2188 O O . PRO A 1 281 ? -20.227 -13.266 25.501 1.00 88.06 281 PRO A O 1
ATOM 2191 N N . VAL A 1 282 ? -19.297 -11.302 24.953 1.00 86.62 282 VAL A N 1
ATOM 2192 C CA . VAL A 1 282 ? -18.058 -11.861 24.389 1.00 86.62 282 VAL A CA 1
ATOM 2193 C C . VAL A 1 282 ? -16.910 -11.778 25.391 1.00 86.62 282 VAL A C 1
ATOM 2195 O O . VAL A 1 282 ? -16.283 -12.791 25.677 1.00 86.62 282 VAL A O 1
ATOM 2198 N N . CYS A 1 283 ? -16.634 -10.586 25.931 1.00 85.94 283 CYS A N 1
ATOM 2199 C CA . CYS A 1 283 ? -15.557 -10.378 26.906 1.00 85.94 283 CYS A CA 1
ATOM 2200 C C . CYS A 1 283 ? -16.033 -10.401 28.367 1.00 85.94 283 CYS A C 1
ATOM 2202 O O . CYS A 1 283 ? -15.203 -10.411 29.267 1.00 85.94 283 CYS A O 1
ATOM 2204 N N . TYR A 1 284 ? -17.348 -10.405 28.613 1.00 86.88 284 TYR A N 1
ATOM 2205 C CA . TYR A 1 284 ? -17.977 -10.324 29.940 1.00 86.88 284 TYR A CA 1
ATOM 2206 C C . TYR A 1 284 ? -17.663 -9.050 30.742 1.00 86.88 284 TYR A C 1
ATOM 2208 O O . TYR A 1 284 ? -18.062 -8.945 31.901 1.00 86.88 284 TYR A O 1
ATOM 2216 N N . GLU A 1 285 ? -17.029 -8.048 30.131 1.00 81.88 285 GLU A N 1
ATOM 2217 C CA . GLU A 1 285 ? -16.766 -6.757 30.767 1.00 81.88 285 GLU A CA 1
ATOM 2218 C C . GLU A 1 285 ? -18.057 -5.949 30.922 1.00 81.88 285 GLU A C 1
ATOM 2220 O O . GLU A 1 285 ? -18.879 -5.857 30.002 1.00 81.88 285 GLU A O 1
ATOM 2225 N N . THR A 1 286 ? -18.243 -5.366 32.106 1.00 84.31 286 THR A N 1
ATOM 2226 C CA . THR A 1 286 ? -19.366 -4.476 32.416 1.00 84.31 286 THR A CA 1
ATOM 2227 C C . THR A 1 286 ? -19.312 -3.196 31.596 1.00 84.31 286 THR A C 1
ATOM 2229 O O . THR A 1 286 ? -18.248 -2.616 31.394 1.00 84.31 286 THR A O 1
ATOM 2232 N N . TRP A 1 287 ? -20.481 -2.721 31.167 1.00 83.25 287 TRP A N 1
ATOM 2233 C CA . TRP A 1 287 ? -20.591 -1.457 30.443 1.00 83.25 287 TRP A CA 1
ATOM 2234 C C . TRP A 1 287 ? -20.166 -0.290 31.348 1.00 83.25 287 TRP A C 1
ATOM 2236 O O . TRP A 1 287 ? -20.859 0.029 32.313 1.00 83.25 287 TRP A O 1
ATOM 2246 N N . GLY A 1 288 ? -19.029 0.334 31.039 1.00 71.38 288 GLY A N 1
ATOM 2247 C CA . GLY A 1 288 ? -18.478 1.496 31.744 1.00 71.38 288 GLY A CA 1
ATOM 2248 C C . GLY A 1 288 ? -18.094 2.623 30.782 1.00 71.38 288 GLY A C 1
ATOM 2249 O O . GLY A 1 288 ? -18.365 2.532 29.584 1.00 71.38 288 GLY A O 1
ATOM 2250 N N . SER A 1 289 ? -17.440 3.667 31.300 1.00 61.88 289 SER A N 1
ATOM 2251 C CA . SER A 1 289 ? -16.930 4.808 30.513 1.00 61.88 289 SER A CA 1
ATOM 2252 C C . SER A 1 289 ? -15.946 4.399 29.416 1.00 61.88 289 SER A C 1
ATOM 2254 O O . SER A 1 289 ? -15.836 5.070 28.393 1.00 61.88 289 SER A O 1
ATOM 2256 N N . ASP A 1 290 ? -15.256 3.278 29.615 1.00 63.00 290 ASP A N 1
ATOM 2257 C CA . ASP A 1 290 ? -14.087 2.909 28.816 1.00 63.00 290 ASP A CA 1
ATOM 2258 C C . ASP A 1 290 ? -14.452 2.076 27.577 1.00 63.00 290 ASP A C 1
ATOM 2260 O O . ASP A 1 290 ? -13.600 1.798 26.730 1.00 63.00 290 ASP A O 1
ATOM 2264 N N . PHE A 1 291 ? -15.728 1.698 27.429 1.00 70.06 291 PHE A N 1
ATOM 2265 C CA . PHE A 1 291 ? -16.188 0.811 26.364 1.00 70.06 291 PHE A CA 1
ATOM 2266 C C . PHE A 1 291 ? -17.236 1.472 25.477 1.00 70.06 291 PHE A C 1
ATOM 2268 O O . PHE A 1 291 ? -18.319 1.861 25.910 1.00 70.06 291 PHE A O 1
ATOM 2275 N N . VAL A 1 292 ? -16.950 1.518 24.174 1.00 78.94 292 VAL A N 1
ATOM 2276 C CA . VAL A 1 292 ? -17.943 1.920 23.176 1.00 78.94 292 VAL A CA 1
ATOM 2277 C C . VAL A 1 292 ? -18.917 0.761 22.971 1.00 78.94 292 VAL A C 1
ATOM 2279 O O . VAL A 1 292 ? -18.605 -0.214 22.281 1.00 78.94 292 VAL A O 1
ATOM 2282 N N . GLN A 1 293 ? -20.096 0.874 23.580 1.00 87.75 293 GLN A N 1
ATOM 2283 C CA . GLN A 1 293 ? -21.204 -0.048 23.360 1.00 87.75 293 GLN A CA 1
ATOM 2284 C C . GLN A 1 293 ? -21.817 0.195 21.976 1.00 87.75 293 GLN A C 1
ATOM 2286 O O . GLN A 1 293 ? -22.163 1.325 21.612 1.00 87.75 293 GLN A O 1
ATOM 2291 N N . VAL A 1 294 ? -21.972 -0.879 21.208 1.00 88.19 294 VAL A N 1
ATOM 2292 C CA . VAL A 1 294 ? -22.607 -0.857 19.890 1.00 88.19 294 VAL A CA 1
ATOM 2293 C C . VAL A 1 294 ? -23.698 -1.914 19.801 1.00 88.19 294 VAL A C 1
ATOM 2295 O O . VAL A 1 294 ? -23.550 -3.027 20.300 1.00 88.19 294 VAL A O 1
ATOM 2298 N N . GLN A 1 295 ? -24.795 -1.554 19.150 1.00 90.75 295 GLN A N 1
ATOM 2299 C CA . GLN A 1 295 ? -25.927 -2.408 18.853 1.00 90.75 295 GLN A CA 1
ATOM 2300 C C . GLN A 1 295 ? -25.846 -2.881 17.401 1.00 90.75 295 GLN A C 1
ATOM 2302 O O . GLN A 1 295 ? -25.592 -2.099 16.481 1.00 90.75 295 GLN A O 1
ATOM 2307 N N . THR A 1 296 ? -26.061 -4.177 17.209 1.00 91.81 296 THR A N 1
ATOM 2308 C CA . THR A 1 296 ? -26.156 -4.808 15.887 1.00 91.81 296 THR A CA 1
ATOM 2309 C C . THR A 1 296 ? -27.542 -4.623 15.268 1.00 91.81 296 THR A C 1
ATOM 2311 O O . THR A 1 296 ? -28.506 -4.289 15.953 1.00 91.81 296 THR A O 1
ATOM 2314 N N . GLU A 1 297 ? -27.678 -4.917 13.975 1.00 90.25 297 GLU A N 1
ATOM 2315 C CA . GLU A 1 297 ? -28.963 -4.873 13.253 1.00 90.25 297 GLU A CA 1
ATOM 2316 C C . GLU A 1 297 ? -30.018 -5.812 13.864 1.00 90.25 297 GLU A C 1
ATOM 2318 O O . GLU A 1 297 ? -31.211 -5.524 13.821 1.00 90.25 297 GLU A O 1
ATOM 2323 N N . CYS A 1 298 ? -29.573 -6.904 14.494 1.00 90.06 298 CYS A N 1
ATOM 2324 C CA . CYS A 1 298 ? -30.433 -7.855 15.197 1.00 90.06 298 CYS A CA 1
ATOM 2325 C C . CYS A 1 298 ? -30.780 -7.448 16.643 1.00 90.06 298 CYS A C 1
ATOM 2327 O O . CYS A 1 298 ? -31.424 -8.218 17.350 1.00 90.06 298 CYS A O 1
ATOM 2329 N N . GLY A 1 299 ? -30.342 -6.268 17.096 1.00 89.56 299 GLY A N 1
ATOM 2330 C CA . GLY A 1 299 ? -30.712 -5.684 18.388 1.00 89.56 299 GLY A CA 1
ATOM 2331 C C . GLY A 1 299 ? -29.792 -6.015 19.568 1.00 89.56 299 GLY A C 1
ATOM 2332 O O . GLY A 1 299 ? -29.888 -5.333 20.583 1.00 89.56 299 GLY A O 1
ATOM 2333 N N . HIS A 1 300 ? -28.873 -6.978 19.437 1.00 90.69 300 HIS A N 1
ATOM 2334 C CA . HIS A 1 300 ? -27.937 -7.351 20.508 1.00 90.69 300 HIS A CA 1
ATOM 2335 C C . HIS A 1 300 ? -26.765 -6.370 20.623 1.00 90.69 300 HIS A C 1
ATOM 2337 O O . HIS A 1 300 ? -26.225 -5.931 19.594 1.00 90.69 300 HIS A O 1
ATOM 2343 N N . CYS A 1 301 ? -26.347 -6.083 21.859 1.00 91.19 301 CYS A N 1
ATOM 2344 C CA . CYS A 1 301 ? -25.222 -5.201 22.158 1.00 91.19 301 CYS A CA 1
ATOM 2345 C C . CYS A 1 301 ? -23.895 -5.931 22.400 1.00 91.19 301 CYS A C 1
ATOM 2347 O O . CYS A 1 301 ? -23.831 -6.995 23.014 1.00 91.19 301 CYS A O 1
ATOM 2349 N N . PHE A 1 302 ? -22.811 -5.292 21.963 1.00 90.50 302 PHE A N 1
ATOM 2350 C CA . PHE A 1 302 ? -21.436 -5.757 22.112 1.00 90.50 302 PHE A CA 1
ATOM 2351 C C . PHE A 1 302 ? -20.503 -4.579 22.396 1.00 90.50 302 PHE A C 1
ATOM 2353 O O . PHE A 1 302 ? -20.818 -3.425 22.094 1.00 90.50 302 PHE A O 1
ATOM 2360 N N . CYS A 1 303 ? -19.317 -4.878 22.924 1.00 88.75 303 CYS A N 1
ATOM 2361 C CA . CYS A 1 303 ? -18.208 -3.936 22.877 1.00 88.75 303 CYS A CA 1
ATOM 2362 C C . CYS A 1 303 ? -17.757 -3.768 21.412 1.00 88.75 303 CYS A C 1
ATOM 2364 O O . CYS A 1 303 ? -17.740 -4.748 20.661 1.00 88.75 303 CYS A O 1
ATOM 2366 N N . MET A 1 304 ? -17.392 -2.550 20.992 1.00 84.62 304 MET A N 1
ATOM 2367 C CA . MET A 1 304 ? -16.955 -2.281 19.612 1.00 84.62 304 MET A CA 1
ATOM 2368 C C . MET A 1 304 ? -15.838 -3.233 19.163 1.00 84.62 304 MET A C 1
ATOM 2370 O O . MET A 1 304 ? -15.938 -3.827 18.094 1.00 84.62 304 MET A O 1
ATOM 2374 N N . GLY A 1 305 ? -14.818 -3.445 20.002 1.00 80.25 305 GLY A N 1
ATOM 2375 C CA . GLY A 1 305 ? -13.733 -4.384 19.700 1.00 80.25 305 GLY A CA 1
ATOM 2376 C C . GLY A 1 305 ? -14.234 -5.814 19.482 1.00 80.25 305 GLY A C 1
ATOM 2377 O O . GLY A 1 305 ? -13.849 -6.469 18.522 1.00 80.25 305 GLY A O 1
ATOM 2378 N N . CYS A 1 306 ? -15.171 -6.268 20.310 1.00 85.25 306 CYS A N 1
ATOM 2379 C CA . CYS A 1 306 ? -15.714 -7.620 20.301 1.00 85.25 306 CYS A CA 1
ATOM 2380 C C . CYS A 1 306 ? -16.502 -7.919 19.020 1.00 85.25 306 CYS A C 1
ATOM 2382 O O . CYS A 1 306 ? -16.296 -8.958 18.393 1.00 85.25 306 CYS A O 1
ATOM 2384 N N . ILE A 1 307 ? -17.404 -7.015 18.617 1.00 88.00 307 ILE A N 1
ATOM 2385 C CA . ILE A 1 307 ? -18.211 -7.231 17.408 1.00 88.00 307 ILE A CA 1
ATOM 2386 C C . ILE A 1 307 ? -17.382 -7.079 16.140 1.00 88.00 307 ILE A C 1
ATOM 2388 O O . ILE A 1 307 ? -17.604 -7.802 15.173 1.00 88.00 307 ILE A O 1
ATOM 2392 N N . VAL A 1 308 ? -16.390 -6.186 16.161 1.00 81.00 308 VAL A N 1
ATOM 2393 C CA . VAL A 1 308 ? -15.412 -6.089 15.085 1.00 81.00 308 VAL A CA 1
ATOM 2394 C C . VAL A 1 308 ? -14.668 -7.416 14.977 1.00 81.00 308 VAL A C 1
ATOM 2396 O O . VAL A 1 308 ? -14.691 -7.999 13.899 1.00 81.00 308 VAL A O 1
ATOM 2399 N N . SER A 1 309 ? -14.116 -7.964 16.063 1.00 77.69 309 SER A N 1
ATOM 2400 C CA . SER A 1 309 ? -13.455 -9.278 16.046 1.00 77.69 309 SER A CA 1
ATOM 2401 C C . SER A 1 309 ? -14.344 -10.376 15.457 1.00 77.69 309 SER A C 1
ATOM 2403 O O . SER A 1 309 ? -13.890 -11.109 14.585 1.00 77.69 309 SER A O 1
ATOM 2405 N N . ILE A 1 310 ? -15.626 -10.436 15.836 1.00 81.69 310 ILE A N 1
ATOM 2406 C CA . ILE A 1 310 ? -16.595 -11.399 15.281 1.00 81.69 310 ILE A CA 1
ATOM 2407 C C . ILE A 1 310 ? -16.774 -11.232 13.766 1.00 81.69 310 ILE A C 1
ATOM 2409 O O . ILE A 1 310 ? -16.683 -12.211 13.029 1.00 81.69 310 ILE A O 1
ATOM 2413 N N . CYS A 1 311 ? -17.001 -10.007 13.283 1.00 75.44 311 CYS A N 1
ATOM 2414 C CA . CYS A 1 311 ? -17.135 -9.717 11.848 1.00 75.44 311 CYS A CA 1
ATOM 2415 C C . CYS A 1 311 ? -15.841 -9.933 11.052 1.00 75.44 311 CYS A C 1
ATOM 2417 O O . CYS A 1 311 ? -15.855 -9.877 9.828 1.00 75.44 311 CYS A O 1
ATOM 2419 N N . ASN A 1 312 ? -14.724 -10.162 11.736 1.00 63.38 312 ASN A N 1
ATOM 2420 C CA . ASN A 1 312 ? -13.434 -10.439 11.124 1.00 63.38 312 ASN A CA 1
ATOM 2421 C C . ASN A 1 312 ? -13.063 -11.930 11.130 1.00 63.38 312 ASN A C 1
ATOM 2423 O O . ASN A 1 312 ? -12.044 -12.289 10.548 1.00 63.38 312 ASN A O 1
ATOM 2427 N N . LEU A 1 313 ? -13.879 -12.803 11.736 1.00 71.19 313 LEU A N 1
ATOM 2428 C CA . LEU A 1 313 ? -13.638 -14.253 11.741 1.00 71.19 313 LEU A CA 1
ATOM 2429 C C . LEU A 1 313 ? -13.900 -14.916 10.383 1.00 71.19 313 LEU A C 1
ATOM 2431 O O . LEU A 1 313 ? -13.484 -16.052 10.169 1.00 71.19 313 LEU A O 1
ATOM 2435 N N . THR A 1 314 ? -14.638 -14.272 9.479 1.00 54.03 314 THR A N 1
ATOM 2436 C CA . THR A 1 314 ? -15.030 -14.881 8.203 1.00 54.03 314 THR A CA 1
ATOM 2437 C C . THR A 1 314 ? -14.986 -13.837 7.092 1.00 54.03 314 THR A C 1
ATOM 2439 O O . THR A 1 314 ? -15.597 -12.782 7.240 1.00 54.03 314 THR A O 1
ATOM 2442 N N . PRO A 1 315 ? -14.286 -14.091 5.972 1.00 45.00 315 PRO A N 1
ATOM 2443 C CA . PRO A 1 315 ? -14.374 -13.224 4.805 1.00 45.00 315 PRO A CA 1
ATOM 2444 C C . PRO A 1 315 ? -15.815 -13.186 4.255 1.00 45.00 315 PRO A C 1
ATOM 2446 O O . PRO A 1 315 ? -16.456 -14.238 4.189 1.00 45.00 315 PRO A O 1
ATOM 2449 N N . PRO A 1 316 ? -16.326 -12.020 3.818 1.00 53.81 316 PRO A N 1
ATOM 2450 C CA . PRO A 1 316 ? -15.662 -10.717 3.814 1.00 53.81 316 PRO A CA 1
ATOM 2451 C C . PRO A 1 316 ? -15.598 -10.089 5.218 1.00 53.81 316 PRO A C 1
ATOM 2453 O O . PRO A 1 316 ? -16.592 -10.082 5.939 1.00 53.81 316 PRO A O 1
ATOM 2456 N N . VAL A 1 317 ? -14.458 -9.462 5.557 1.00 61.47 317 VAL A N 1
ATOM 2457 C CA . VAL A 1 317 ? -14.104 -8.856 6.875 1.00 61.47 317 VAL A CA 1
ATOM 2458 C C . VAL A 1 317 ? -14.989 -7.677 7.328 1.00 61.47 317 VAL A C 1
ATOM 2460 O O . VAL A 1 317 ? -14.670 -6.913 8.240 1.00 61.47 317 VAL A O 1
ATOM 2463 N N . THR A 1 318 ? -16.119 -7.493 6.658 1.00 70.12 318 THR A N 1
ATOM 2464 C CA . THR A 1 318 ? -17.147 -6.498 6.959 1.00 70.12 318 THR A CA 1
ATOM 2465 C C . THR A 1 318 ? -18.452 -7.132 7.436 1.00 70.12 318 THR A C 1
ATOM 2467 O O . THR A 1 318 ? -19.366 -6.400 7.831 1.00 70.12 318 THR A O 1
ATOM 2470 N N . THR A 1 319 ? -18.536 -8.466 7.432 1.00 80.44 319 THR A N 1
ATOM 2471 C CA . THR A 1 319 ? -19.726 -9.235 7.798 1.00 80.44 319 THR A CA 1
ATOM 2472 C C . THR A 1 319 ? -19.381 -10.356 8.767 1.00 80.44 319 THR A C 1
ATOM 2474 O O . THR A 1 319 ? -18.359 -11.013 8.630 1.00 80.44 319 THR A O 1
ATOM 2477 N N . GLY A 1 320 ? -20.258 -10.601 9.730 1.00 85.50 320 GLY A N 1
ATOM 2478 C CA . GLY A 1 320 ? -20.124 -11.680 10.696 1.00 85.50 320 GLY A CA 1
ATOM 2479 C C . GLY A 1 320 ? -21.465 -12.266 11.089 1.00 85.50 320 GLY A C 1
ATOM 2480 O O . GLY A 1 320 ? -22.512 -11.955 10.518 1.00 85.50 320 GLY A O 1
ATOM 2481 N N . VAL A 1 321 ? -21.419 -13.112 12.109 1.00 90.12 321 VAL A N 1
ATOM 2482 C CA . VAL A 1 321 ? -22.583 -13.799 12.658 1.00 90.12 321 VAL A CA 1
ATOM 2483 C C . VAL A 1 321 ? -22.714 -13.406 14.126 1.00 90.12 321 VAL A C 1
ATOM 2485 O O . VAL A 1 321 ? -21.775 -13.577 14.898 1.00 90.12 321 VAL A O 1
ATOM 2488 N N . CYS A 1 322 ? -23.865 -12.862 14.525 1.00 91.94 322 CYS A N 1
ATOM 2489 C CA . CYS A 1 322 ? -24.108 -12.430 15.901 1.00 91.94 322 CYS A CA 1
ATOM 2490 C C . CYS A 1 322 ? -23.878 -13.585 16.890 1.00 91.94 322 CYS A C 1
ATOM 2492 O O . CYS A 1 322 ? -24.516 -14.631 16.771 1.00 91.94 322 CYS A O 1
ATOM 2494 N N . ALA A 1 323 ? -23.034 -13.390 17.908 1.00 88.56 323 ALA A N 1
ATOM 2495 C CA . ALA A 1 323 ? -22.739 -14.443 18.885 1.00 88.56 323 ALA A CA 1
ATOM 2496 C C . ALA A 1 323 ? -23.959 -14.858 19.735 1.00 88.56 323 ALA A C 1
ATOM 2498 O O . ALA A 1 323 ? -23.978 -15.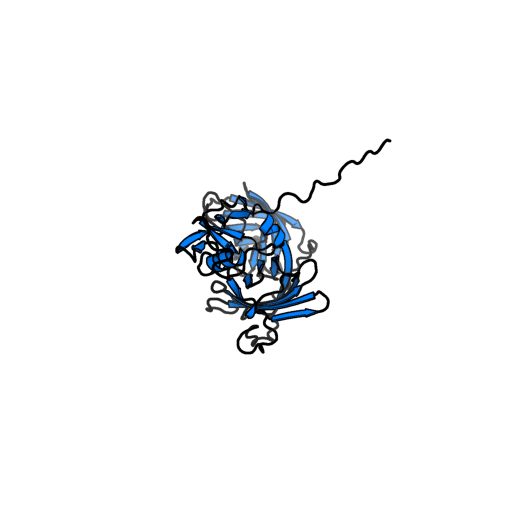961 20.272 1.00 88.56 323 ALA A O 1
ATOM 2499 N N . MET A 1 324 ? -24.988 -14.005 19.823 1.00 91.44 324 MET A N 1
ATOM 2500 C CA . MET A 1 324 ? -26.196 -14.254 20.619 1.00 91.44 324 MET A CA 1
ATOM 2501 C C . MET A 1 324 ? -27.274 -15.014 19.838 1.00 91.44 324 MET A C 1
ATOM 2503 O O . MET A 1 324 ? -27.778 -16.033 20.301 1.00 91.44 324 MET A O 1
ATOM 2507 N N . CYS A 1 325 ? -27.629 -14.541 18.638 1.00 91.50 325 CYS A N 1
ATOM 2508 C CA . CYS A 1 325 ? -28.755 -15.086 17.861 1.00 91.50 325 CYS A CA 1
ATOM 2509 C C . CYS A 1 325 ? -28.372 -15.662 16.497 1.00 91.50 325 CYS A C 1
ATOM 2511 O O . CYS A 1 325 ? -29.245 -16.098 15.749 1.00 91.50 325 CYS A O 1
ATOM 2513 N N . ARG A 1 326 ? -27.086 -15.623 16.140 1.00 92.38 326 ARG A N 1
ATOM 2514 C CA . ARG A 1 326 ? -26.551 -16.071 14.848 1.00 92.38 326 ARG A CA 1
ATOM 2515 C C . ARG A 1 326 ? -27.142 -15.382 13.614 1.00 92.38 326 ARG A C 1
ATOM 2517 O O . ARG A 1 326 ? -26.967 -15.863 12.500 1.00 92.38 326 ARG A O 1
ATOM 2524 N N . SER A 1 327 ? -27.817 -14.247 13.787 1.00 92.94 327 SER A N 1
ATOM 2525 C CA . SER A 1 327 ? -28.231 -13.415 12.655 1.00 92.94 327 SER A CA 1
ATOM 2526 C C . SER A 1 327 ? -27.006 -12.788 11.976 1.00 92.94 327 SER A C 1
ATOM 2528 O O . SER A 1 327 ? -26.030 -12.493 12.678 1.00 92.94 327 SER A O 1
ATOM 2530 N N . PRO A 1 328 ? -27.035 -12.564 10.650 1.00 90.75 328 PRO A N 1
ATOM 2531 C CA . PRO A 1 328 ? -25.994 -11.811 9.960 1.00 90.75 328 PRO A CA 1
ATOM 2532 C C . PRO A 1 328 ? -25.816 -10.420 10.577 1.00 90.75 328 PRO A C 1
ATOM 2534 O O . PRO A 1 328 ? -26.793 -9.768 10.946 1.00 90.75 328 PRO A O 1
ATOM 2537 N N . VAL A 1 329 ? -24.568 -9.976 10.694 1.00 90.25 329 VAL A N 1
ATOM 2538 C CA . VAL A 1 329 ? -24.204 -8.646 11.193 1.00 90.25 329 VAL A CA 1
ATOM 2539 C C . VAL A 1 329 ? -23.251 -8.005 10.206 1.00 90.25 329 VAL A C 1
ATOM 2541 O O . VAL A 1 329 ? -22.292 -8.642 9.775 1.00 90.25 329 VAL A O 1
ATOM 2544 N N . THR A 1 330 ? -23.469 -6.734 9.886 1.00 86.69 330 THR A N 1
ATOM 2545 C CA . THR A 1 330 ? -22.520 -5.949 9.093 1.00 86.69 330 THR A CA 1
ATOM 2546 C C . THR A 1 330 ? -21.883 -4.837 9.922 1.00 86.69 330 THR A C 1
ATOM 2548 O O . THR A 1 330 ? -22.534 -4.225 10.769 1.00 86.69 330 THR A O 1
ATOM 2551 N N . LEU A 1 331 ? -20.610 -4.516 9.655 1.00 78.00 331 LEU A N 1
ATOM 2552 C CA . LEU A 1 331 ? -19.944 -3.371 10.298 1.00 78.00 331 LEU A CA 1
ATOM 2553 C C . LEU A 1 331 ? -20.630 -2.039 9.962 1.00 78.00 331 LEU A C 1
ATOM 2555 O O . LEU A 1 331 ? -20.638 -1.125 10.783 1.00 78.00 331 LEU A O 1
ATOM 2559 N N . LYS A 1 332 ? -21.225 -1.933 8.767 1.00 78.81 332 LYS A N 1
ATOM 2560 C CA . LYS A 1 332 ? -21.995 -0.755 8.339 1.00 78.81 332 LYS A CA 1
ATOM 2561 C C . LYS A 1 332 ? -23.311 -0.598 9.110 1.00 78.81 332 LYS A C 1
ATOM 2563 O O . LYS A 1 332 ? -23.777 0.526 9.262 1.00 78.81 332 LYS A O 1
ATOM 2568 N N . GLY A 1 333 ? -23.893 -1.697 9.587 1.00 81.56 333 GLY A N 1
ATOM 2569 C CA . GLY A 1 333 ? -25.155 -1.714 10.325 1.00 81.56 333 GLY A CA 1
ATOM 2570 C C . GLY A 1 333 ? -25.028 -1.453 11.829 1.00 81.56 333 GLY A C 1
ATOM 2571 O O . GLY A 1 333 ? -26.046 -1.410 12.520 1.00 81.56 333 GLY A O 1
ATOM 2572 N N . LEU A 1 334 ? -23.808 -1.285 12.354 1.00 87.44 334 LEU A N 1
ATOM 2573 C CA . LEU A 1 334 ? -23.579 -1.034 13.777 1.00 87.44 334 LEU A CA 1
ATOM 2574 C C . LEU A 1 334 ? -24.033 0.372 14.183 1.00 87.44 334 LEU A C 1
ATOM 2576 O O . LEU A 1 334 ? -23.742 1.362 13.510 1.00 87.44 334 LEU A O 1
ATOM 2580 N N . LYS A 1 335 ? -24.693 0.463 15.338 1.00 87.75 335 LYS A N 1
ATOM 2581 C CA . LYS A 1 335 ? -25.162 1.726 15.923 1.00 87.75 335 LYS A CA 1
ATOM 2582 C C . LYS A 1 335 ? -24.577 1.903 17.317 1.00 87.75 335 LYS A C 1
ATOM 2584 O O . LYS A 1 335 ? -24.627 0.976 18.117 1.00 87.75 335 LYS A O 1
ATOM 2589 N N . ARG A 1 336 ? -24.021 3.070 17.642 1.00 86.75 336 ARG A N 1
ATOM 2590 C CA . ARG A 1 336 ? -23.492 3.346 18.990 1.00 86.75 336 ARG A CA 1
ATOM 2591 C C . ARG A 1 336 ? -24.645 3.513 19.978 1.00 86.75 336 ARG A C 1
ATOM 2593 O O . ARG A 1 336 ? -25.588 4.233 19.672 1.00 86.75 336 ARG A O 1
ATOM 2600 N N . VAL A 1 337 ? -24.556 2.907 21.158 1.00 84.00 337 VAL A N 1
ATOM 2601 C CA . VAL A 1 337 ? -25.553 3.069 22.228 1.00 84.00 337 VAL A CA 1
ATOM 2602 C C . VAL A 1 337 ? -25.116 4.208 23.150 1.00 84.00 337 VAL A C 1
ATOM 2604 O O . VAL A 1 337 ? -23.995 4.189 23.657 1.00 84.00 337 VAL A O 1
ATOM 2607 N N . LYS A 1 338 ? -25.977 5.210 23.361 1.00 77.00 338 LYS A N 1
ATOM 2608 C CA . LYS A 1 338 ? -25.788 6.228 24.410 1.00 77.00 338 LYS A CA 1
ATOM 2609 C C . LYS A 1 338 ? -26.454 5.764 25.703 1.00 77.00 338 LYS A C 1
ATOM 2611 O O . LYS A 1 338 ? -27.632 5.406 25.696 1.00 77.00 338 LYS A O 1
ATOM 2616 N N . ASN A 1 339 ? -25.711 5.796 26.807 1.00 63.81 339 ASN A N 1
ATOM 2617 C CA . ASN A 1 339 ? -26.288 5.646 28.137 1.00 63.81 339 ASN A CA 1
ATOM 2618 C C . ASN A 1 339 ? -26.899 6.989 28.544 1.00 63.81 339 ASN A C 1
ATOM 2620 O O . ASN A 1 339 ? -26.218 8.007 28.528 1.00 63.81 339 ASN A O 1
ATOM 2624 N N . SER A 1 340 ? -28.171 6.991 28.932 1.00 51.88 340 SER A N 1
ATOM 2625 C CA . SER A 1 340 ? -28.917 8.176 29.380 1.00 51.88 340 SER A CA 1
ATOM 2626 C C . SER A 1 340 ? -28.478 8.698 30.761 1.00 51.88 340 SER A C 1
ATOM 2628 O O . SER A 1 340 ? -29.264 9.323 31.460 1.00 51.88 340 SER A O 1
ATOM 2630 N N . CYS A 1 341 ? -27.251 8.395 31.191 1.00 48.75 341 CYS A N 1
ATOM 2631 C CA . CYS A 1 341 ? -26.716 8.754 32.506 1.00 48.75 341 CYS A CA 1
ATOM 2632 C C . CYS A 1 341 ? -25.727 9.933 32.442 1.00 48.75 341 CYS A C 1
ATOM 2634 O O . CYS A 1 341 ? -25.140 10.271 33.463 1.00 48.75 341 CYS A O 1
ATOM 2636 N N . GLU A 1 342 ? -25.493 10.512 31.259 1.00 45.72 342 GLU A N 1
ATOM 2637 C CA . GLU A 1 342 ? -24.498 11.574 31.025 1.00 45.72 342 GLU A CA 1
ATOM 2638 C C . GLU A 1 342 ? -25.106 12.989 30.901 1.00 45.72 342 GLU A C 1
ATOM 2640 O O . GLU A 1 342 ? -24.471 13.877 30.339 1.00 45.72 342 GLU A O 1
ATOM 2645 N N . GLU A 1 343 ? -26.303 13.239 31.442 1.00 44.06 343 GLU A N 1
ATOM 2646 C CA . GLU A 1 343 ? -26.850 14.601 31.563 1.00 44.06 343 GLU A CA 1
ATOM 2647 C C . GLU A 1 343 ? -26.938 15.045 33.037 1.00 44.06 343 GLU A C 1
ATOM 2649 O O . GLU A 1 343 ? -27.379 14.294 33.904 1.00 44.06 343 GLU A O 1
ATOM 2654 N N . ASP A 1 344 ? -26.491 16.290 33.264 1.00 43.34 344 ASP A N 1
ATOM 2655 C CA . ASP A 1 344 ? -26.625 17.148 34.455 1.00 43.34 344 ASP A CA 1
ATOM 2656 C C . ASP A 1 344 ? -25.534 17.125 35.551 1.00 43.34 344 ASP A C 1
ATOM 2658 O O . ASP A 1 344 ? -25.787 16.848 36.720 1.00 43.34 344 ASP A O 1
ATOM 2662 N N . THR A 1 345 ? -24.319 17.594 35.224 1.00 42.72 345 THR A N 1
ATOM 2663 C CA . THR A 1 345 ? -23.441 18.276 36.218 1.00 42.72 345 THR A CA 1
ATOM 2664 C C . THR A 1 345 ? -23.006 19.690 35.807 1.00 42.72 345 THR A C 1
ATOM 2666 O O . THR A 1 345 ? -22.031 20.228 36.326 1.00 42.72 345 THR A O 1
ATOM 2669 N N . ALA A 1 346 ? -23.760 20.351 34.925 1.00 43.34 346 ALA A N 1
ATOM 2670 C CA . ALA A 1 346 ? -23.494 21.731 34.518 1.00 43.34 346 ALA A CA 1
ATOM 2671 C C . ALA A 1 346 ? -24.739 22.619 34.660 1.00 43.34 346 ALA A C 1
ATOM 2673 O O . ALA A 1 346 ? -25.267 23.093 33.665 1.00 43.34 346 ALA A O 1
ATOM 2674 N N . ASN A 1 347 ? -25.226 22.824 35.889 1.00 47.12 347 ASN A N 1
ATOM 2675 C CA . ASN A 1 347 ? -25.942 24.049 36.277 1.00 47.12 347 ASN A CA 1
ATOM 2676 C C . ASN A 1 347 ? -26.153 24.090 37.795 1.00 47.12 347 ASN A C 1
ATOM 2678 O O . ASN A 1 347 ? -27.043 23.444 38.340 1.00 47.12 347 ASN A O 1
ATOM 2682 N N . GLY A 1 348 ? -25.316 24.862 38.484 1.00 46.31 348 GLY A N 1
ATOM 2683 C CA . GLY A 1 348 ? -25.376 25.003 39.936 1.00 46.31 348 GLY A CA 1
ATOM 2684 C C . GLY A 1 348 ? -24.472 26.105 40.478 1.00 46.31 348 GLY A C 1
ATOM 2685 O O . GLY A 1 348 ? -23.786 25.890 41.469 1.00 46.31 348 GLY A O 1
ATOM 2686 N N . SER A 1 349 ? -24.440 27.277 39.840 1.00 45.50 349 SER A N 1
ATOM 2687 C CA . SER A 1 349 ? -23.934 28.501 40.474 1.00 45.50 349 SER A CA 1
ATOM 2688 C C . SER A 1 349 ? -25.128 29.378 40.825 1.00 45.50 349 SER A C 1
ATOM 2690 O O . SER A 1 349 ? -25.638 30.121 39.988 1.00 45.50 349 SER A O 1
ATOM 2692 N N . GLY A 1 350 ? -25.615 29.203 42.054 1.00 41.50 350 GLY A N 1
ATOM 2693 C CA . GLY A 1 350 ? -26.674 30.012 42.634 1.00 41.50 350 GLY A CA 1
ATOM 2694 C C . GLY A 1 350 ? -26.211 31.444 42.872 1.00 41.50 350 GLY A C 1
ATOM 2695 O O . GLY A 1 350 ? -25.179 31.680 43.500 1.00 41.50 350 GLY A O 1
ATOM 2696 N N . ASP A 1 351 ? -27.024 32.382 42.396 1.00 49.50 351 ASP A N 1
ATOM 2697 C CA . ASP A 1 351 ? -27.088 33.740 42.913 1.00 49.50 351 ASP A CA 1
ATOM 2698 C C . ASP A 1 351 ? -27.397 33.695 44.416 1.00 49.50 351 ASP A C 1
ATOM 2700 O O . ASP A 1 351 ? -28.354 33.060 44.863 1.00 49.50 351 ASP A O 1
ATOM 2704 N N . SER A 1 352 ? -26.604 34.407 45.207 1.00 50.47 352 SER A N 1
ATOM 2705 C CA . SER A 1 352 ? -26.989 34.844 46.547 1.00 50.47 352 SER A CA 1
ATOM 2706 C C . SER A 1 352 ? -26.678 36.326 46.655 1.00 50.47 352 SER A C 1
ATOM 2708 O O . SER A 1 352 ? -25.601 36.741 47.079 1.00 50.47 352 SER A O 1
ATOM 2710 N N . ALA A 1 353 ? -27.661 37.123 46.246 1.00 49.53 353 ALA A N 1
ATOM 2711 C CA . ALA A 1 353 ? -27.836 38.472 46.743 1.00 49.53 353 ALA A CA 1
ATOM 2712 C C . ALA A 1 353 ? -28.271 38.389 48.214 1.00 49.53 353 ALA A C 1
ATOM 2714 O O . ALA A 1 353 ? -29.310 37.808 48.524 1.00 49.53 353 ALA A O 1
ATOM 2715 N N . VAL A 1 354 ? -27.495 38.992 49.114 1.00 54.59 354 VAL A N 1
ATOM 2716 C CA . VAL A 1 354 ? -27.974 39.392 50.440 1.00 54.59 354 VAL A CA 1
ATOM 2717 C C . VAL A 1 354 ? -27.745 40.889 50.567 1.00 54.59 354 VAL A C 1
ATOM 2719 O O . VAL A 1 354 ? -26.627 41.361 50.760 1.00 54.59 354 VAL A O 1
ATOM 2722 N N . SER A 1 355 ? -28.838 41.623 50.411 1.00 51.78 355 SER A N 1
ATOM 2723 C CA . SER A 1 355 ? -29.057 42.952 50.961 1.00 51.78 355 SER A CA 1
ATOM 2724 C C . SER A 1 355 ? -29.929 42.795 52.209 1.00 51.78 355 SER A C 1
ATOM 2726 O O . SER A 1 355 ? -30.968 42.134 52.163 1.00 51.78 355 SER A O 1
ATOM 2728 N N . GLY A 1 356 ? -29.489 43.389 53.318 1.00 51.00 356 GLY A N 1
ATOM 2729 C CA . GLY A 1 356 ? -30.171 43.381 54.612 1.00 51.00 356 GLY A CA 1
ATOM 2730 C C . GLY A 1 356 ? -29.252 43.862 55.714 1.00 51.00 356 GLY A C 1
ATOM 2731 O O . GLY A 1 356 ? -28.498 43.007 56.223 1.00 51.00 356 GLY A O 1
#

Radius of gyration: 27.92 Å; chains: 1; bounding box: 59×64×97 Å

InterPro domains:
  IPR001841 Zinc finger, RING-type [PS50089] (280-326)
  IPR013083 Zinc finger, RING/FYVE/PHD-type [G3DSA:3.30.40.10] (254-351)
  IPR017907 Zinc finger, RING-type, conserved site [PS00518] (298-307)

Organism: NCBI:txid36881

Foldseek 3Di:
DDDPPDLLAAWKFKQWVPPGTWIWGDDPQFIDTQNWTDGPVQWDWDADPLRKIWIWHKTWHQPDADPQCHPDRTWIKIWIWIADNNNQKIWTWIDIPRDDITIMIIGGPGHPVPPPPVPPVPDQPPFPCPPLPCPFAQPPDDPQPQQDQWDDPPQLQAAWWFKDWRPPDTWIWGHDGQWIATPLWIDGSRSWGWDDDPSKIWIKHKTWAQCDDDPQDPPDGIWIKIDTWIDDNFWIKDWIDINRGHITIMTIGGDGHPVRVLVPFAADEDPPPDDPQQAAPQPRDGDDPSFFWKAWPVGDIHTPVRVQVQCSPDPVSQWHADPPPRDITGVNRIHTYDDPPPDDPPDDDDDDDDDD

Secondary structure (DSSP, 8-state):
---TT-TT-EEEEEEETTTEEEEEEEETTEEEETTEEEEGGGSEEEE-TTS-EEEEEEEEETT---TTSTT-SSEEEEEEEEE-TTSSEEEEEEEETTS-EEEEEEEEEE-TTT---S----------TT-TT---SSSS---TTSB-SS--TT-TT-EEEEEEETTS-EEEEEEETTEEEETTEEEEGGGSEEEEETTEEEEEEEEEETT---TTSTT--SEEEEEEEEEETTEEEEEEEETTS-EEEEEEEEEE-HHHHHHTSPEEE--TTS---SB-TTT--B--TT--EEE-TTS-EEEHHHHHHHHTSSSSTTEEE-TTT--EEEGGG-EEEEPTT---SS----------